Protein AF-A0A7S4PWB3-F1 (afdb_monomer)

Mean predicted aligned error: 14.87 Å

Solvent-accessible surface area (backbone atoms only — not comparable to full-atom values): 13106 Å² total; per-residue (Å²): 136,85,78,88,77,86,66,64,71,90,78,60,80,89,63,95,46,79,71,52,48,58,52,34,42,76,71,61,79,35,96,74,78,94,74,58,67,68,58,54,46,60,40,19,36,70,58,40,68,65,88,66,74,87,80,81,75,80,94,72,87,80,86,88,79,78,94,67,59,80,89,48,43,65,60,51,53,50,50,52,52,50,39,50,74,73,40,54,51,58,52,51,50,62,72,67,50,70,62,56,48,56,50,63,76,52,73,82,46,84,67,68,71,76,80,54,68,77,74,51,48,61,59,54,52,52,53,52,51,53,53,52,52,52,53,54,51,52,51,55,52,48,51,55,61,58,59,57,62,73,69,72,84,76,75,96,80,80,87,81,91,79,93,78,89,80,87,78,77,84,63,78,65,71,58,58,64,54,51,62,56,53,56,65,57,67,77,73,71,76,86,80,81,82,73,89,133

Structure (mmCIF, N/CA/C/O backbone):
data_AF-A0A7S4PWB3-F1
#
_entry.id   AF-A0A7S4PWB3-F1
#
loop_
_atom_site.group_PDB
_atom_site.id
_atom_site.type_symbol
_atom_site.label_atom_id
_atom_site.label_alt_id
_atom_site.label_comp_id
_atom_site.label_asym_id
_atom_site.label_entity_id
_atom_site.label_seq_id
_atom_site.pdbx_PDB_ins_code
_atom_site.Cartn_x
_atom_site.Cartn_y
_atom_site.Cartn_z
_atom_site.occupancy
_atom_site.B_iso_or_equiv
_atom_site.auth_seq_id
_atom_site.auth_comp_id
_atom_site.auth_asym_id
_atom_site.auth_atom_id
_atom_site.pdbx_PDB_model_num
ATOM 1 N N . VAL A 1 1 ? -20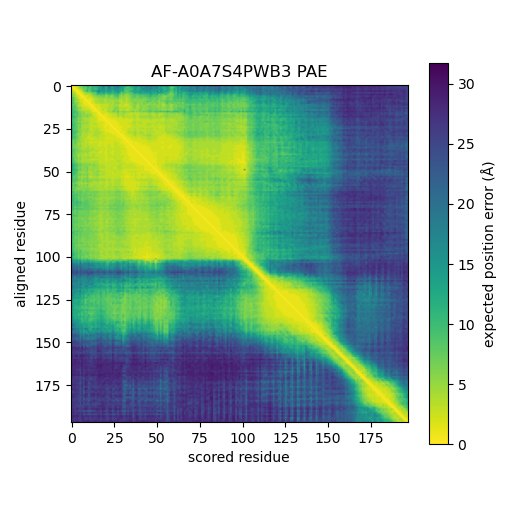.631 -5.915 3.241 1.00 45.88 1 VAL A N 1
ATOM 2 C CA . VAL A 1 1 ? -20.505 -4.746 2.340 1.00 45.88 1 VAL A CA 1
ATOM 3 C C . VAL A 1 1 ? -19.897 -5.241 1.035 1.00 45.88 1 VAL A C 1
ATOM 5 O O . VAL A 1 1 ? -18.870 -5.901 1.103 1.00 45.88 1 VAL A O 1
ATOM 8 N N . ARG A 1 2 ? -20.552 -5.055 -0.119 1.00 47.34 2 ARG A N 1
ATOM 9 C CA . ARG A 1 2 ? -19.957 -5.380 -1.429 1.00 47.34 2 ARG A CA 1
ATOM 10 C C . ARG A 1 2 ? -19.358 -4.091 -1.983 1.00 47.34 2 ARG A C 1
ATOM 12 O O . ARG A 1 2 ? -20.113 -3.212 -2.382 1.00 47.34 2 ARG A O 1
ATOM 19 N N . ALA A 1 3 ? -18.036 -3.957 -1.945 1.00 55.62 3 ALA A N 1
ATOM 20 C CA . ALA A 1 3 ? -17.357 -2.869 -2.637 1.00 55.62 3 ALA A CA 1
ATOM 21 C C . ALA A 1 3 ? -17.500 -3.094 -4.151 1.00 55.62 3 ALA A C 1
ATOM 23 O O . ALA A 1 3 ? -17.275 -4.206 -4.631 1.00 55.62 3 ALA A O 1
ATOM 24 N N . SER A 1 4 ? -17.913 -2.069 -4.900 1.00 63.53 4 SER A N 1
ATOM 25 C CA . SER A 1 4 ? -17.947 -2.124 -6.365 1.00 63.53 4 SER A CA 1
ATOM 26 C C . SER A 1 4 ? -16.520 -1.982 -6.887 1.00 63.53 4 SER A C 1
ATOM 28 O O . SER A 1 4 ? -16.081 -0.891 -7.227 1.00 63.53 4 SER A O 1
ATOM 30 N N . THR A 1 5 ? -15.776 -3.083 -6.911 1.00 67.00 5 THR A N 1
ATOM 31 C CA . THR A 1 5 ? -14.364 -3.122 -7.323 1.00 67.00 5 THR A CA 1
ATOM 32 C C . THR A 1 5 ? -14.168 -3.054 -8.839 1.00 67.00 5 THR A C 1
ATOM 34 O O . THR A 1 5 ? -13.039 -3.116 -9.310 1.00 67.00 5 THR A O 1
ATOM 37 N N . GLY A 1 6 ? -15.249 -2.998 -9.626 1.00 77.44 6 GLY A N 1
ATOM 38 C CA . GLY A 1 6 ? -15.185 -3.149 -11.084 1.00 77.44 6 GLY A CA 1
ATOM 39 C C . GLY A 1 6 ? -14.760 -4.552 -11.542 1.00 77.44 6 GLY A C 1
ATOM 40 O O . GLY A 1 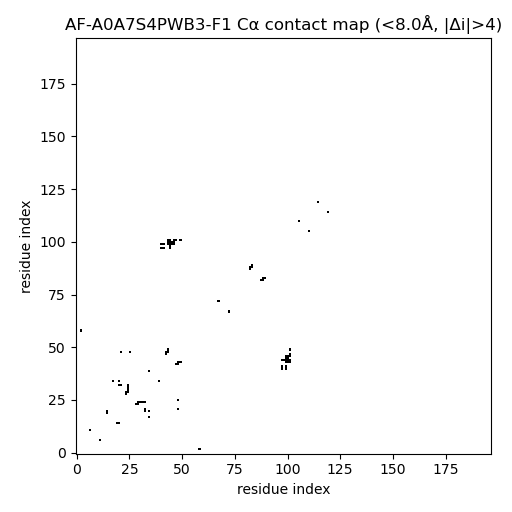6 ? -14.659 -4.794 -12.741 1.00 77.44 6 GLY A O 1
ATOM 41 N N . LEU A 1 7 ? -14.537 -5.489 -10.609 1.00 76.75 7 LEU A N 1
ATOM 42 C CA . LEU A 1 7 ? -14.176 -6.867 -10.916 1.00 76.75 7 LEU A CA 1
ATOM 43 C C . LEU A 1 7 ? -15.436 -7.694 -11.212 1.00 76.75 7 LEU A C 1
ATOM 45 O O . LEU A 1 7 ? -16.428 -7.594 -10.479 1.00 76.75 7 LEU A O 1
ATOM 49 N N . PRO A 1 8 ? -15.418 -8.541 -12.255 1.00 85.50 8 PRO A N 1
ATOM 50 C CA . PRO A 1 8 ? -16.540 -9.415 -12.559 1.00 85.50 8 PRO A CA 1
ATOM 51 C C . PRO A 1 8 ? -16.775 -10.389 -11.400 1.00 85.50 8 PRO A C 1
ATOM 53 O O . PRO A 1 8 ? -15.859 -11.054 -10.918 1.00 85.50 8 PRO A O 1
ATOM 56 N N . SER A 1 9 ? -18.031 -10.517 -10.971 1.00 84.06 9 SER A N 1
ATOM 57 C CA . SER A 1 9 ? -18.426 -11.365 -9.839 1.00 84.06 9 SER A CA 1
ATOM 58 C C . SER A 1 9 ? -18.080 -12.841 -10.009 1.00 84.06 9 SER A C 1
ATOM 60 O O . SER A 1 9 ? -17.862 -13.522 -9.013 1.00 84.06 9 SER A O 1
ATOM 62 N N . ALA A 1 10 ? -17.950 -13.312 -11.250 1.00 87.94 10 ALA A N 1
ATOM 63 C CA . ALA A 1 10 ? -17.504 -14.666 -11.568 1.00 87.94 10 ALA A CA 1
ATOM 64 C C . ALA A 1 10 ? -16.051 -14.960 -11.143 1.00 87.94 10 ALA A C 1
ATOM 66 O O . ALA A 1 10 ? -15.697 -16.122 -10.979 1.00 87.94 10 ALA A O 1
ATOM 67 N N . GLN A 1 11 ? -15.214 -13.933 -10.962 1.00 84.81 11 GLN A N 1
ATOM 68 C CA . GLN A 1 11 ? -13.812 -14.078 -10.544 1.00 84.81 11 GLN A CA 1
ATOM 69 C C . GLN A 1 11 ? -13.618 -13.881 -9.033 1.00 84.81 11 GLN A C 1
ATOM 71 O O . GLN A 1 11 ? -12.507 -14.018 -8.527 1.00 84.81 11 GLN A O 1
ATOM 76 N N . MET A 1 12 ? -14.684 -13.549 -8.298 1.00 86.38 12 MET A N 1
ATOM 77 C CA . MET A 1 12 ? -14.613 -13.335 -6.858 1.00 86.38 12 MET A CA 1
ATOM 78 C C . MET A 1 12 ? -14.897 -14.635 -6.110 1.00 86.38 12 MET A C 1
ATOM 80 O O . MET A 1 12 ? -15.995 -15.185 -6.183 1.00 86.38 12 MET A O 1
ATOM 84 N N . VAL A 1 13 ? -13.922 -15.096 -5.329 1.00 86.31 13 VAL A N 1
ATOM 85 C CA . VAL A 1 13 ? -14.086 -16.248 -4.439 1.00 86.31 13 VAL A CA 1
ATOM 86 C C . VAL A 1 13 ? -14.368 -15.746 -3.028 1.00 86.31 13 VAL A C 1
ATOM 88 O O . VAL A 1 13 ? -13.513 -15.138 -2.386 1.00 86.31 13 VAL A O 1
ATOM 91 N N . LEU A 1 14 ? -15.577 -16.004 -2.527 1.00 85.44 14 LEU A N 1
ATOM 92 C CA . LEU A 1 14 ? -15.933 -15.670 -1.151 1.00 85.44 14 LEU A CA 1
ATOM 93 C C . LEU A 1 14 ? -15.311 -16.699 -0.198 1.00 85.44 14 LEU A C 1
ATOM 95 O O . LEU A 1 14 ? -15.746 -17.851 -0.147 1.00 85.44 14 LEU A O 1
ATOM 99 N N . LYS A 1 15 ? -14.318 -16.282 0.585 1.00 85.25 15 LYS A N 1
ATOM 100 C CA . LYS A 1 15 ? -13.790 -17.078 1.700 1.00 85.25 15 LYS A CA 1
ATOM 101 C C . LYS A 1 15 ? -14.545 -16.720 2.986 1.00 85.25 15 LYS A C 1
ATOM 103 O O . LYS A 1 15 ? -14.887 -15.560 3.208 1.00 85.25 15 LYS A O 1
ATOM 108 N N . LYS A 1 16 ? -14.859 -17.728 3.809 1.00 85.25 16 LYS A N 1
ATOM 109 C CA . LYS A 1 16 ? -15.691 -17.565 5.019 1.00 85.25 16 LYS A CA 1
ATOM 110 C C . LYS A 1 16 ? -14.904 -17.032 6.217 1.00 85.25 16 LYS A C 1
ATOM 112 O O . LYS A 1 16 ? -15.480 -16.330 7.042 1.00 85.25 16 LYS A O 1
ATOM 117 N N . SER A 1 17 ? -13.621 -17.371 6.318 1.00 89.75 17 SER A N 1
ATOM 118 C CA . SER A 1 17 ? -12.743 -16.949 7.411 1.00 89.75 17 SER A CA 1
ATOM 119 C C . SER A 1 17 ? -11.664 -15.991 6.917 1.00 89.75 17 SER A C 1
ATOM 121 O O . SER A 1 17 ? -11.155 -16.145 5.808 1.00 89.75 17 SER A O 1
ATOM 123 N N . ARG A 1 18 ? -11.265 -15.038 7.773 1.00 85.69 18 ARG A N 1
ATOM 124 C CA . ARG A 1 18 ? -10.134 -14.124 7.517 1.00 85.69 18 ARG A CA 1
ATOM 125 C C . ARG A 1 18 ? -8.833 -14.900 7.282 1.00 85.69 18 ARG A C 1
ATOM 127 O O . ARG A 1 18 ? -8.066 -14.548 6.395 1.00 85.69 18 ARG A O 1
ATOM 134 N N . GLY A 1 19 ? -8.629 -15.997 8.017 1.00 84.62 19 GLY A N 1
ATOM 135 C CA . GLY A 1 19 ? -7.448 -16.853 7.864 1.00 84.62 19 GLY A CA 1
ATOM 136 C C . GLY A 1 19 ? -7.372 -17.571 6.511 1.00 84.62 19 GLY A C 1
ATOM 137 O O . GLY A 1 19 ? -6.278 -17.774 5.991 1.00 84.62 19 GLY A O 1
ATOM 138 N N . ASP A 1 20 ? -8.522 -17.888 5.907 1.00 89.06 20 ASP A N 1
ATOM 139 C CA . ASP A 1 20 ? -8.592 -18.607 4.626 1.00 89.06 20 ASP A CA 1
ATOM 140 C C . ASP A 1 20 ? -8.240 -17.714 3.429 1.00 89.06 20 ASP A C 1
ATOM 142 O O . ASP A 1 20 ? -7.876 -18.205 2.359 1.00 89.06 20 ASP A O 1
ATOM 146 N N . VAL A 1 21 ? -8.400 -16.395 3.584 1.00 90.88 21 VAL A N 1
ATOM 147 C CA . VAL A 1 21 ? -8.106 -15.422 2.526 1.00 90.88 21 VAL A CA 1
ATOM 148 C C . VAL A 1 21 ? -6.608 -15.394 2.255 1.00 90.88 21 VAL A C 1
ATOM 150 O O . VAL A 1 21 ? -6.180 -15.491 1.106 1.00 90.88 21 VAL A O 1
ATOM 153 N N . VAL A 1 22 ? -5.815 -15.302 3.322 1.00 86.94 22 VAL A N 1
ATOM 154 C CA . VAL A 1 22 ? -4.363 -15.188 3.212 1.00 86.94 22 VAL A CA 1
ATOM 155 C C . VAL A 1 22 ? -3.763 -16.525 2.763 1.00 86.94 22 VAL A C 1
ATOM 157 O O . VAL A 1 22 ? -2.979 -16.556 1.819 1.00 86.94 22 VAL A O 1
ATOM 160 N N . SER A 1 23 ? -4.207 -17.651 3.336 1.00 86.44 23 SER A N 1
ATOM 161 C CA . SER A 1 23 ? -3.726 -18.983 2.937 1.00 86.44 23 SER A CA 1
ATOM 162 C C . SER A 1 23 ? -4.072 -19.347 1.486 1.00 86.44 23 SER A C 1
ATOM 164 O O . SER A 1 23 ? -3.243 -19.944 0.794 1.00 86.44 23 SER A O 1
ATOM 166 N N . GLY A 1 24 ? -5.240 -18.928 0.984 1.00 88.69 24 GLY A N 1
ATOM 167 C CA . GLY A 1 24 ? -5.617 -19.101 -0.423 1.00 88.69 24 GLY A CA 1
ATOM 168 C C . GLY A 1 24 ? -4.690 -18.361 -1.393 1.00 88.69 24 GLY A C 1
ATOM 169 O O . GLY A 1 24 ? -4.435 -18.847 -2.493 1.00 88.69 24 GLY A O 1
ATOM 170 N N . MET A 1 25 ? -4.124 -17.225 -0.979 1.00 89.56 25 MET A N 1
ATOM 171 C CA . MET A 1 25 ? -3.144 -16.490 -1.783 1.00 89.56 25 MET A CA 1
ATOM 172 C C . MET A 1 25 ? -1.812 -17.249 -1.886 1.00 89.56 25 MET A C 1
ATOM 174 O O . MET A 1 25 ? -1.259 -17.358 -2.976 1.00 89.56 25 MET A O 1
ATOM 178 N N . THR A 1 26 ? -1.322 -17.853 -0.793 1.00 85.75 26 THR A N 1
ATOM 179 C CA . THR A 1 26 ? -0.114 -18.710 -0.844 1.00 85.75 26 THR A CA 1
ATOM 180 C C . THR A 1 26 ? -0.309 -19.997 -1.618 1.00 85.75 26 THR A C 1
ATOM 182 O O . THR A 1 26 ? 0.627 -20.460 -2.262 1.00 85.75 26 THR A O 1
ATOM 185 N N . ALA A 1 27 ? -1.502 -20.587 -1.549 1.00 89.81 27 ALA A N 1
ATOM 186 C CA . ALA A 1 27 ? -1.811 -21.804 -2.288 1.00 89.81 27 ALA A CA 1
ATOM 187 C C . ALA A 1 27 ? -1.857 -21.568 -3.810 1.00 89.81 27 ALA A C 1
ATOM 189 O O . ALA A 1 27 ? -1.845 -22.527 -4.577 1.00 89.81 27 ALA A O 1
ATOM 190 N N . GLY A 1 28 ? -1.896 -20.304 -4.252 1.00 89.56 28 GLY A N 1
ATOM 191 C CA . GLY A 1 28 ? -2.060 -19.940 -5.657 1.00 89.56 28 GLY A CA 1
ATOM 192 C C . GLY A 1 28 ? -3.511 -19.999 -6.140 1.00 89.56 28 GLY A C 1
ATOM 193 O O . GLY A 1 28 ? -3.750 -19.814 -7.331 1.00 89.56 28 GLY A O 1
ATOM 194 N N . ASP A 1 29 ? -4.482 -20.203 -5.240 1.00 90.56 29 ASP A N 1
ATOM 195 C CA . ASP A 1 29 ? -5.915 -20.204 -5.573 1.00 90.56 29 ASP A CA 1
ATOM 196 C C . ASP A 1 29 ? -6.379 -18.824 -6.064 1.00 90.56 29 ASP A C 1
ATOM 198 O O . ASP A 1 29 ? -7.281 -18.711 -6.895 1.00 90.56 29 ASP A O 1
ATOM 202 N N . CYS A 1 30 ? -5.774 -17.762 -5.523 1.00 89.88 30 CYS A N 1
ATOM 203 C CA . CYS A 1 30 ? -6.107 -16.373 -5.813 1.00 89.88 30 CYS A CA 1
ATOM 204 C C . CYS A 1 30 ? -4.833 -15.568 -6.097 1.00 89.88 30 CYS A C 1
ATOM 206 O O . CYS A 1 30 ? -3.861 -15.654 -5.352 1.00 89.88 30 CYS A O 1
ATOM 208 N N . ARG A 1 31 ? -4.860 -14.718 -7.133 1.00 89.81 31 ARG A N 1
ATOM 209 C CA . ARG A 1 31 ? -3.740 -13.814 -7.468 1.00 89.81 31 ARG A CA 1
ATOM 210 C C . ARG A 1 31 ? -3.694 -12.553 -6.601 1.00 89.81 31 ARG A C 1
ATOM 212 O O . ARG A 1 31 ? -2.638 -11.954 -6.449 1.00 89.81 31 ARG A O 1
ATOM 219 N N . ALA A 1 32 ? -4.845 -12.137 -6.084 1.00 90.81 32 ALA A N 1
ATOM 220 C CA . ALA A 1 32 ? -4.994 -10.976 -5.223 1.00 90.81 32 ALA A CA 1
ATOM 221 C C . ALA A 1 32 ? -6.088 -11.248 -4.190 1.00 90.81 32 ALA A C 1
ATOM 223 O O . ALA A 1 32 ? -7.022 -12.016 -4.444 1.00 90.81 32 ALA A O 1
ATOM 224 N N . ALA A 1 33 ? -5.977 -10.596 -3.040 1.00 92.12 33 ALA A N 1
ATOM 225 C CA . ALA A 1 33 ? -6.941 -10.685 -1.960 1.00 92.12 33 ALA A CA 1
ATOM 226 C C . ALA A 1 33 ? -7.253 -9.289 -1.421 1.00 92.12 33 ALA A C 1
ATOM 228 O O . ALA A 1 33 ? -6.372 -8.439 -1.322 1.00 92.12 33 ALA A O 1
ATOM 229 N N . VAL A 1 34 ? -8.514 -9.067 -1.053 1.00 91.06 34 VAL A N 1
ATOM 230 C CA . VAL A 1 34 ? -8.926 -7.868 -0.320 1.00 91.06 34 VAL A CA 1
ATOM 231 C C . VAL A 1 34 ? -8.943 -8.231 1.157 1.00 91.06 34 VAL A C 1
ATOM 233 O O . VAL A 1 34 ? -9.756 -9.052 1.585 1.00 91.06 34 VAL A O 1
ATOM 236 N N . VAL A 1 35 ? -8.028 -7.640 1.917 1.00 92.56 35 VAL A N 1
ATOM 237 C CA . VAL A 1 35 ? -7.879 -7.852 3.360 1.00 92.56 35 VAL A CA 1
ATOM 238 C C . VAL A 1 35 ? -7.799 -6.516 4.082 1.00 92.56 35 VAL A C 1
ATOM 240 O O . VAL A 1 35 ? -7.547 -5.475 3.479 1.00 92.56 35 VAL A O 1
ATOM 243 N N . VAL A 1 36 ? -8.035 -6.566 5.386 1.00 93.06 36 VAL A N 1
ATOM 244 C CA . VAL A 1 36 ? -7.826 -5.444 6.296 1.00 93.06 36 VAL A CA 1
ATOM 245 C C . VAL A 1 36 ? -6.313 -5.254 6.478 1.00 93.06 36 VAL A C 1
ATOM 247 O O . VAL A 1 36 ? -5.588 -6.238 6.636 1.00 93.06 36 VAL A O 1
ATOM 250 N N . GLU A 1 37 ? -5.823 -4.017 6.409 1.0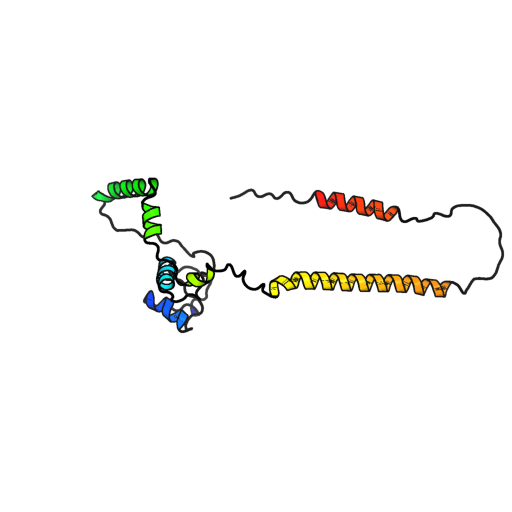0 92.88 37 GLU A N 1
ATOM 251 C CA . GLU A 1 37 ? -4.380 -3.711 6.398 1.00 92.88 37 GLU A CA 1
ATOM 252 C C . GLU A 1 37 ? -3.686 -4.160 7.692 1.00 92.88 37 GLU A C 1
ATOM 254 O O . GLU A 1 37 ? -2.561 -4.666 7.669 1.00 92.88 37 GLU A O 1
ATOM 259 N N . GLU A 1 38 ? -4.393 -4.085 8.815 1.00 91.50 38 GLU A N 1
ATOM 260 C CA . GLU A 1 38 ? -3.943 -4.570 10.115 1.00 91.50 38 GLU A CA 1
ATOM 261 C C . GLU A 1 38 ? -3.732 -6.089 10.119 1.00 91.50 38 GLU A C 1
ATOM 263 O O . GLU A 1 38 ? -2.777 -6.567 10.731 1.00 91.50 38 GLU A O 1
ATOM 268 N N . ASP A 1 39 ? -4.570 -6.855 9.406 1.00 92.00 39 ASP A N 1
ATOM 269 C CA . ASP A 1 39 ? -4.381 -8.305 9.290 1.00 92.00 39 ASP A CA 1
ATOM 270 C C . ASP A 1 39 ? -3.123 -8.613 8.485 1.00 92.00 39 ASP A C 1
ATOM 272 O O . ASP A 1 39 ? -2.332 -9.449 8.915 1.00 92.00 39 ASP A O 1
ATOM 276 N N . LEU A 1 40 ? -2.933 -7.934 7.344 1.00 91.62 40 LEU A N 1
ATOM 277 C CA . LEU A 1 40 ? -1.749 -8.099 6.496 1.00 91.62 40 LEU A CA 1
ATOM 278 C C . LEU A 1 40 ? -0.476 -7.766 7.281 1.00 91.62 40 LEU A C 1
ATOM 280 O O . LEU A 1 40 ? 0.459 -8.562 7.305 1.00 91.62 40 LEU A O 1
ATOM 284 N N . THR A 1 41 ? -0.476 -6.647 8.002 1.00 92.31 41 THR A N 1
ATOM 285 C CA . THR A 1 41 ? 0.650 -6.245 8.853 1.00 92.31 41 THR A CA 1
ATOM 286 C C . THR A 1 41 ? 0.913 -7.287 9.947 1.00 92.31 41 THR A C 1
ATOM 288 O O . THR A 1 41 ? 2.062 -7.639 10.205 1.00 92.31 41 THR A O 1
ATOM 291 N N . ALA A 1 42 ? -0.137 -7.850 10.554 1.00 92.56 42 ALA A N 1
ATOM 292 C CA . ALA A 1 42 ? -0.019 -8.864 11.603 1.00 92.56 42 ALA A CA 1
ATOM 293 C C . ALA A 1 42 ? 0.457 -10.244 11.106 1.00 92.56 42 ALA A C 1
ATOM 295 O O . ALA A 1 42 ? 1.016 -11.013 11.894 1.00 92.56 42 ALA A O 1
ATOM 296 N N . VAL A 1 43 ? 0.227 -10.612 9.837 1.00 92.56 43 VAL A N 1
ATOM 297 C CA . VAL A 1 43 ? 0.862 -11.812 9.254 1.00 92.56 43 VAL A CA 1
ATOM 298 C C . VAL A 1 43 ? 2.290 -11.539 8.791 1.00 92.56 43 VAL A C 1
ATOM 300 O O . VAL A 1 43 ? 3.162 -12.375 9.031 1.00 92.56 43 VAL A O 1
ATOM 303 N N . GLN A 1 44 ? 2.561 -10.365 8.222 1.00 92.69 44 GLN A N 1
ATOM 304 C CA . GLN A 1 44 ? 3.912 -9.964 7.822 1.00 92.69 44 GLN A CA 1
ATOM 305 C C . GLN A 1 44 ? 4.851 -9.807 9.025 1.00 92.69 44 GLN A C 1
ATOM 307 O O . GLN A 1 44 ? 6.019 -10.188 8.966 1.00 92.69 44 GLN A O 1
ATOM 312 N N . SER A 1 45 ? 4.335 -9.384 10.181 1.00 93.94 45 SER A N 1
ATOM 313 C CA . SER A 1 45 ? 5.100 -9.356 11.431 1.00 93.94 45 SER A CA 1
ATOM 314 C C . SER A 1 45 ? 5.491 -10.733 11.966 1.00 93.94 45 SER A C 1
ATOM 316 O O . SER A 1 45 ? 6.229 -10.830 12.941 1.00 93.94 45 SER A O 1
ATOM 318 N N . LYS A 1 46 ? 4.969 -11.811 11.378 1.00 93.62 46 LYS A N 1
ATOM 319 C CA . LYS A 1 46 ? 5.373 -13.194 11.668 1.00 93.62 46 LYS A CA 1
ATOM 320 C C . LYS A 1 46 ? 6.354 -13.734 10.624 1.00 93.62 46 LYS A C 1
ATOM 322 O O . LYS A 1 46 ? 6.676 -14.916 10.669 1.00 93.62 46 LYS A O 1
ATOM 327 N N . GLY A 1 47 ? 6.790 -12.901 9.676 1.00 91.94 47 GLY A N 1
ATOM 328 C CA . GLY A 1 47 ? 7.634 -13.304 8.550 1.00 91.94 47 GLY A CA 1
ATOM 329 C C . GLY A 1 47 ? 6.892 -14.155 7.517 1.00 91.94 47 GLY A C 1
ATOM 330 O O . GLY A 1 47 ? 7.517 -14.898 6.766 1.00 91.94 47 GLY A O 1
ATOM 331 N N . VAL A 1 48 ? 5.555 -14.098 7.489 1.00 90.75 48 VAL A N 1
ATOM 332 C CA . VAL A 1 48 ? 4.733 -14.856 6.536 1.00 90.75 48 VAL A CA 1
ATOM 333 C C . VAL A 1 48 ? 4.134 -13.891 5.516 1.00 90.75 48 VAL A C 1
ATOM 335 O O . VAL A 1 48 ? 3.762 -12.774 5.860 1.00 90.75 48 VAL A O 1
ATOM 338 N N . PHE A 1 49 ? 3.997 -14.338 4.264 1.00 89.81 49 PHE A N 1
ATOM 339 C CA . PHE A 1 49 ? 3.421 -13.551 3.161 1.00 89.81 49 PHE A CA 1
ATOM 340 C C . PHE A 1 49 ? 4.221 -12.288 2.796 1.00 89.81 49 PHE A C 1
ATOM 342 O O . PHE A 1 49 ? 3.651 -11.293 2.364 1.00 89.81 49 PHE A O 1
ATOM 349 N N . CYS A 1 50 ? 5.551 -12.343 2.898 1.00 90.06 50 CYS A N 1
ATOM 350 C CA . CYS A 1 50 ? 6.432 -11.217 2.567 1.00 90.06 50 CYS A CA 1
ATOM 351 C C . CYS A 1 50 ? 6.441 -10.818 1.085 1.00 90.06 50 CYS A C 1
ATOM 353 O O . CYS A 1 50 ? 6.794 -9.696 0.763 1.00 90.06 50 CYS A O 1
ATOM 355 N N . ALA A 1 51 ? 6.028 -11.713 0.183 1.00 87.94 51 ALA A N 1
ATOM 356 C CA . ALA A 1 51 ? 5.875 -11.401 -1.241 1.00 87.94 51 ALA A CA 1
ATOM 357 C C . ALA A 1 51 ? 4.540 -10.705 -1.574 1.00 87.94 51 ALA A C 1
ATOM 359 O O . ALA A 1 51 ? 4.276 -10.403 -2.737 1.00 87.94 51 ALA A O 1
ATOM 360 N N . ALA A 1 52 ? 3.655 -10.541 -0.587 1.00 89.00 52 ALA A N 1
ATOM 361 C CA . ALA A 1 52 ? 2.370 -9.897 -0.782 1.00 89.00 52 ALA A CA 1
ATOM 362 C C . ALA A 1 52 ? 2.496 -8.397 -0.525 1.00 89.00 52 ALA A C 1
ATOM 364 O O . ALA A 1 52 ? 2.582 -7.963 0.623 1.00 89.00 52 ALA A O 1
ATOM 365 N N . ASP A 1 53 ? 2.443 -7.624 -1.603 1.00 89.69 53 ASP A N 1
ATOM 366 C CA . ASP A 1 53 ? 2.434 -6.170 -1.537 1.00 89.69 53 ASP A CA 1
ATOM 367 C C . ASP A 1 53 ? 1.012 -5.620 -1.606 1.00 89.69 53 ASP A C 1
ATOM 369 O O . ASP A 1 53 ? 0.122 -6.160 -2.275 1.00 89.69 53 ASP A O 1
ATOM 373 N N . ARG A 1 54 ? 0.803 -4.488 -0.935 1.00 91.19 54 ARG A N 1
ATOM 374 C CA . ARG A 1 54 ? -0.427 -3.718 -1.080 1.00 91.19 54 ARG A CA 1
ATOM 375 C C . ARG A 1 54 ? -0.476 -3.111 -2.484 1.00 91.19 54 ARG A C 1
ATOM 377 O O . ARG A 1 54 ? 0.388 -2.329 -2.870 1.00 91.19 54 ARG A O 1
ATOM 384 N N . ALA A 1 55 ? -1.524 -3.437 -3.235 1.00 90.69 55 ALA A N 1
ATOM 385 C CA . ALA A 1 55 ? -1.773 -2.858 -4.548 1.00 90.69 55 ALA A CA 1
ATOM 386 C C . ALA A 1 55 ? -2.730 -1.658 -4.441 1.00 90.69 55 ALA A C 1
ATOM 388 O O . ALA A 1 55 ? -3.926 -1.838 -4.219 1.00 90.69 55 ALA A O 1
ATOM 389 N N . GLY A 1 56 ? -2.207 -0.447 -4.646 1.00 90.00 56 GLY A N 1
ATOM 390 C CA . GLY A 1 56 ? -2.996 0.786 -4.731 1.00 90.00 56 GLY A CA 1
ATOM 391 C C . GLY A 1 56 ? -3.496 1.346 -3.391 1.00 90.00 56 GLY A C 1
ATOM 392 O O . GLY A 1 56 ? -2.973 1.050 -2.309 1.00 90.00 56 GLY A O 1
ATOM 393 N N . ASP A 1 57 ? -4.512 2.201 -3.485 1.00 90.62 57 ASP A N 1
ATOM 394 C CA . ASP A 1 57 ? -5.108 2.907 -2.349 1.00 90.62 57 ASP A CA 1
ATOM 395 C C . ASP A 1 57 ? -6.150 2.057 -1.603 1.00 90.62 57 ASP A C 1
ATOM 397 O O . ASP A 1 57 ? -6.702 1.109 -2.175 1.00 90.62 57 ASP A O 1
ATOM 401 N N . PRO A 1 58 ? -6.439 2.355 -0.320 1.00 91.12 58 PRO A N 1
ATOM 402 C CA . PRO A 1 58 ? -7.400 1.587 0.455 1.00 91.12 58 PRO A CA 1
ATOM 403 C C . PRO A 1 58 ? -8.788 1.732 -0.167 1.00 91.12 58 PRO A C 1
ATOM 405 O O . PRO A 1 58 ? -9.242 2.837 -0.460 1.00 91.12 58 PRO A O 1
ATOM 408 N N . LEU A 1 59 ? -9.491 0.612 -0.341 1.00 89.50 59 LEU A N 1
ATOM 409 C CA . LEU A 1 59 ? -10.828 0.621 -0.945 1.00 89.50 59 LEU A CA 1
ATOM 410 C C . LEU A 1 59 ? -11.856 1.351 -0.072 1.00 89.50 59 LEU A C 1
ATOM 412 O O . LEU A 1 59 ? -12.808 1.936 -0.585 1.00 89.50 59 LEU A O 1
ATOM 416 N N . TYR A 1 60 ? -11.700 1.253 1.247 1.00 90.12 60 TYR A N 1
ATOM 417 C CA . TYR A 1 60 ? -12.515 1.945 2.236 1.00 90.12 60 TYR A CA 1
ATOM 418 C C . TYR A 1 60 ? -11.802 1.942 3.588 1.00 90.12 60 TYR A C 1
ATOM 420 O O . TYR A 1 60 ? -10.949 1.096 3.853 1.00 90.12 60 TYR A O 1
ATOM 428 N N . TYR A 1 61 ? -12.211 2.857 4.462 1.00 91.25 61 TYR A N 1
ATOM 429 C CA . TYR A 1 61 ? -11.776 2.890 5.852 1.00 91.25 61 TYR A CA 1
ATOM 430 C C . TYR A 1 61 ? -12.876 2.331 6.744 1.00 91.25 61 TYR A C 1
ATOM 432 O O . TYR A 1 61 ? -14.052 2.672 6.590 1.00 91.25 61 TYR A O 1
ATOM 440 N N . GLN A 1 62 ? -12.496 1.474 7.686 1.00 90.81 62 GLN A N 1
ATOM 441 C CA . GLN A 1 62 ? -13.410 0.935 8.680 1.00 90.81 62 GLN A CA 1
ATOM 442 C C . GLN A 1 62 ? -13.011 1.427 10.064 1.00 90.81 62 GLN A C 1
ATOM 444 O O . GLN A 1 62 ? -11.944 1.090 10.565 1.00 90.81 62 GLN A O 1
ATOM 449 N N . GLY A 1 63 ? -13.891 2.196 10.703 1.00 89.38 63 GLY A N 1
ATOM 450 C CA . GLY A 1 63 ? -13.720 2.545 12.108 1.00 89.38 63 GLY A CA 1
ATOM 451 C C . GLY A 1 63 ? -13.943 1.320 12.992 1.00 89.38 63 GLY A C 1
ATOM 452 O O . GLY A 1 63 ? -14.982 0.662 12.892 1.00 89.38 63 GLY A O 1
ATOM 453 N N . ILE A 1 64 ? -12.986 1.026 13.869 1.00 88.81 64 ILE A N 1
ATOM 454 C CA . ILE A 1 64 ? -13.172 0.060 14.953 1.00 88.81 64 ILE A CA 1
ATOM 455 C C . ILE A 1 64 ? -13.777 0.820 16.133 1.00 88.81 64 ILE A C 1
ATOM 457 O O . ILE A 1 64 ? -13.170 1.742 16.671 1.00 88.81 64 ILE A O 1
ATOM 461 N N . GLY A 1 65 ? -14.998 0.448 16.510 1.00 91.50 65 GLY A N 1
ATOM 462 C CA . GLY A 1 65 ? -15.698 1.007 17.661 1.00 91.50 65 GLY A CA 1
ATOM 463 C C . GLY A 1 65 ? -15.853 -0.032 18.762 1.00 91.50 65 GLY A C 1
ATOM 464 O O . GLY A 1 65 ? -16.051 -1.215 18.489 1.00 91.50 65 GLY A O 1
ATOM 465 N N . VAL A 1 66 ? -15.806 0.420 20.012 1.00 92.44 66 VAL A N 1
ATOM 466 C CA . VAL A 1 66 ? -16.180 -0.396 21.170 1.00 92.44 66 VAL A CA 1
ATOM 467 C C . VAL A 1 66 ? -17.613 -0.022 21.551 1.00 92.44 66 VAL A C 1
ATOM 469 O O . VAL A 1 66 ? -17.908 1.171 21.635 1.00 92.44 66 VAL A O 1
ATOM 472 N N . PRO A 1 67 ? -18.528 -0.985 21.765 1.00 94.75 67 PRO A N 1
ATOM 473 C CA . PRO A 1 67 ? -19.850 -0.667 22.283 1.00 94.75 67 PRO A CA 1
ATOM 474 C C . PRO A 1 67 ? -19.716 -0.163 23.724 1.00 94.75 67 PRO A C 1
ATOM 476 O O . PRO A 1 67 ? -19.186 -0.852 24.594 1.00 94.75 67 PRO A O 1
ATOM 479 N N . VAL A 1 68 ? -20.203 1.049 23.974 1.00 95.75 68 VAL A N 1
ATOM 480 C CA . VAL A 1 68 ? -20.167 1.700 25.286 1.00 95.75 68 VAL A CA 1
ATOM 481 C C . VAL A 1 68 ? -21.591 2.077 25.670 1.00 95.75 68 VAL A C 1
ATOM 483 O O . VAL A 1 68 ? -22.364 2.508 24.821 1.00 95.75 68 VAL A O 1
ATOM 486 N N . SER A 1 69 ? -21.954 1.943 26.946 1.00 97.31 69 SER A N 1
ATOM 487 C CA . SER A 1 69 ? -23.240 2.460 27.423 1.00 97.31 69 SER A CA 1
ATOM 488 C C . SER A 1 69 ? -23.285 3.991 27.359 1.00 97.31 69 SER A C 1
ATOM 490 O O . SER A 1 69 ? -22.296 4.641 27.715 1.00 97.31 69 SER A O 1
ATOM 492 N N . ASP A 1 70 ? -24.455 4.564 27.082 1.00 96.50 70 ASP A N 1
ATOM 493 C CA . ASP A 1 70 ? -24.672 6.019 26.986 1.00 96.50 70 ASP A CA 1
ATOM 494 C C . ASP A 1 70 ? -24.167 6.804 28.207 1.00 96.50 70 ASP A C 1
ATOM 496 O O . ASP A 1 70 ? -23.679 7.928 28.086 1.00 96.50 70 ASP A O 1
ATOM 500 N N . ARG A 1 71 ? -24.220 6.191 29.400 1.00 97.56 71 ARG A N 1
ATOM 501 C CA . ARG A 1 71 ? -23.749 6.800 30.656 1.00 97.56 71 ARG A CA 1
ATOM 502 C C . ARG A 1 71 ? -22.245 7.089 30.661 1.00 97.56 71 ARG A C 1
ATOM 504 O O . ARG A 1 71 ? -21.823 8.059 31.281 1.00 97.56 71 ARG A O 1
ATOM 511 N N . TYR A 1 72 ? -21.444 6.274 29.975 1.00 97.12 72 TYR A N 1
ATOM 512 C CA . TYR A 1 72 ? -19.980 6.386 29.963 1.00 97.12 72 TYR A CA 1
ATOM 513 C C . TYR A 1 72 ? -19.425 6.981 28.669 1.00 97.12 72 TYR A C 1
ATOM 515 O O . TYR A 1 72 ? -18.264 7.387 28.649 1.00 97.12 72 TYR A O 1
ATOM 523 N N . GLN A 1 73 ? -20.236 7.090 27.613 1.00 97.00 73 GLN A N 1
ATOM 524 C CA . GLN A 1 73 ? -19.790 7.559 26.299 1.00 97.00 73 GLN A CA 1
ATOM 525 C C . GLN A 1 73 ? -19.085 8.922 26.369 1.00 97.00 73 GLN A C 1
ATOM 527 O O . GLN A 1 73 ? -17.976 9.064 25.858 1.00 97.00 73 GLN A O 1
ATOM 532 N N . LYS A 1 74 ? -19.684 9.913 27.046 1.00 96.44 74 LYS A N 1
ATOM 533 C CA . LYS A 1 74 ? -19.106 11.266 27.160 1.00 96.44 74 LYS A CA 1
ATOM 534 C C . LYS A 1 74 ? -17.773 11.273 27.908 1.00 96.44 74 LYS A C 1
ATOM 536 O O . LYS A 1 74 ? -16.841 11.954 27.492 1.00 96.44 74 LYS A O 1
ATOM 541 N N . HIS A 1 75 ? -17.682 10.507 28.995 1.00 96.88 75 HIS A N 1
ATOM 542 C CA . HIS A 1 75 ? -16.457 10.412 29.787 1.00 96.88 75 HIS A CA 1
ATOM 543 C C . HIS A 1 75 ? -15.333 9.742 28.996 1.00 96.88 75 HIS A C 1
ATOM 545 O O . HIS A 1 75 ? -14.219 10.258 28.975 1.00 96.88 75 HIS A O 1
ATOM 551 N N . LEU A 1 76 ? -15.631 8.649 28.289 1.00 96.00 76 LEU A N 1
ATOM 552 C CA . LEU A 1 76 ? -14.654 7.958 27.448 1.00 96.00 76 LEU A CA 1
ATOM 553 C C . LEU A 1 76 ? -14.201 8.811 26.264 1.00 96.00 76 LEU A C 1
ATOM 555 O O . LEU A 1 76 ? -13.011 8.855 25.979 1.00 96.00 76 LEU A O 1
ATOM 559 N N . GLN A 1 77 ? -15.113 9.539 25.619 1.00 95.50 77 GLN A N 1
ATOM 560 C CA . GLN A 1 77 ? -14.751 10.449 24.533 1.00 95.50 77 GLN A CA 1
ATOM 561 C C . GLN A 1 77 ? -13.832 11.579 25.018 1.00 95.50 77 GLN A C 1
ATOM 563 O O . GLN A 1 77 ? -12.864 11.918 24.335 1.00 95.50 77 GLN A O 1
ATOM 568 N N . HIS A 1 78 ? -14.107 12.147 26.197 1.00 97.06 78 HIS A N 1
ATOM 569 C CA . HIS A 1 78 ? -13.251 13.176 26.785 1.00 97.06 78 HIS A CA 1
ATOM 570 C C . HIS A 1 78 ? -11.861 12.631 27.128 1.00 97.06 78 HIS A C 1
ATOM 572 O O . HIS A 1 78 ? -10.867 13.247 26.749 1.00 97.06 78 HIS A O 1
ATOM 578 N N . MET A 1 79 ? -11.791 11.458 27.768 1.00 96.50 79 MET A N 1
ATOM 579 C CA . MET A 1 79 ? -10.520 10.789 28.062 1.00 96.50 79 MET A CA 1
ATOM 580 C C . MET A 1 79 ? -9.734 10.504 26.782 1.00 96.50 79 MET A C 1
ATOM 582 O O . MET A 1 79 ? -8.581 10.897 26.685 1.00 96.50 79 MET A O 1
ATOM 586 N N . LEU A 1 80 ? -10.365 9.917 25.762 1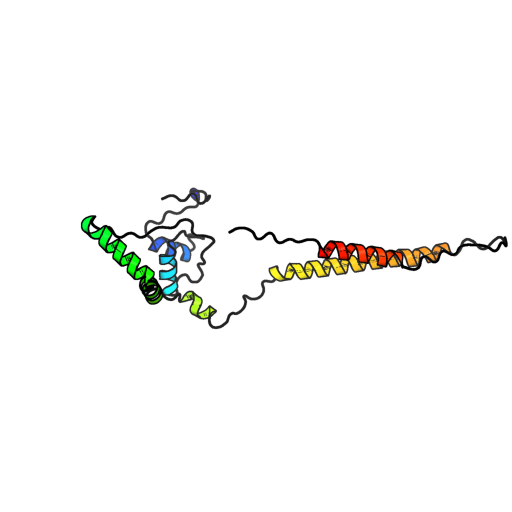.00 95.50 80 LEU A N 1
ATOM 587 C CA . LEU A 1 80 ? -9.691 9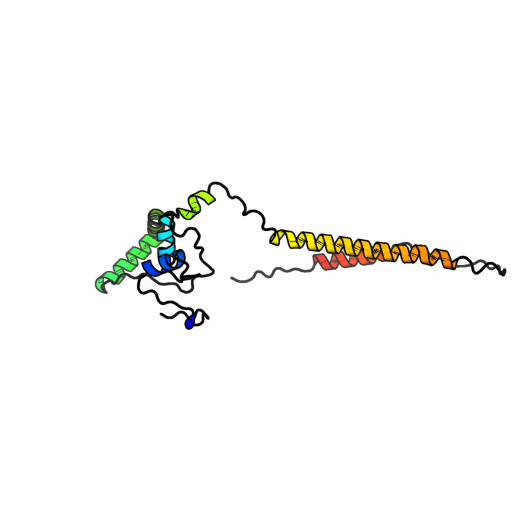.606 24.500 1.00 95.50 80 LEU A CA 1
ATOM 588 C C . LEU A 1 80 ? -9.168 10.867 23.799 1.00 95.50 80 LEU A C 1
ATOM 590 O O . LEU A 1 80 ? -8.059 10.866 23.278 1.00 95.50 80 LEU A O 1
ATOM 594 N N . THR A 1 81 ? -9.942 11.955 23.814 1.00 96.38 81 THR A N 1
ATOM 595 C CA . THR A 1 81 ? -9.514 13.239 23.233 1.00 96.38 81 THR A CA 1
ATOM 596 C C . THR A 1 81 ? -8.303 13.801 23.974 1.00 96.38 81 THR A C 1
ATOM 598 O O . THR A 1 81 ? -7.365 14.278 23.339 1.00 96.38 81 THR A O 1
ATOM 601 N N . LYS A 1 82 ? -8.311 13.719 25.309 1.00 97.50 82 LYS A N 1
ATOM 602 C CA . LYS A 1 82 ? -7.204 14.165 26.153 1.00 97.50 82 LYS A CA 1
ATOM 603 C C . LYS A 1 82 ? -5.934 13.350 25.877 1.00 97.50 82 LYS A C 1
ATOM 605 O O . LYS A 1 82 ? -4.924 13.937 25.507 1.00 97.50 82 LYS A O 1
ATOM 610 N N . GLU A 1 83 ? -6.009 12.023 25.950 1.00 97.12 83 GLU A N 1
ATOM 611 C CA . GLU A 1 83 ? -4.871 11.121 25.690 1.00 97.12 83 GLU A CA 1
ATOM 612 C C . GLU A 1 83 ? -4.316 11.279 24.266 1.00 97.12 83 GLU A C 1
ATOM 614 O O . GLU A 1 83 ? -3.106 11.234 24.042 1.00 97.12 83 GLU A O 1
ATOM 619 N N . ASN A 1 84 ? -5.192 11.518 23.286 1.00 96.19 84 ASN A N 1
ATOM 620 C CA . ASN A 1 84 ? -4.775 11.789 21.914 1.00 96.19 84 ASN A CA 1
ATOM 621 C C . ASN A 1 84 ? -4.062 13.146 21.787 1.00 96.19 84 ASN A C 1
ATOM 623 O O . ASN A 1 84 ? -3.086 13.251 21.051 1.00 96.19 84 ASN A O 1
ATOM 627 N N . SER A 1 85 ? -4.509 14.176 22.516 1.00 97.38 85 SER A N 1
ATOM 628 C CA . SER A 1 85 ? -3.854 15.495 22.523 1.00 97.38 85 SER A CA 1
ATOM 629 C C . SER A 1 85 ? -2.494 15.496 23.223 1.00 97.38 85 SER A C 1
ATOM 631 O O . SER A 1 85 ? -1.620 16.275 22.855 1.00 97.38 85 SER A O 1
ATOM 633 N N . GLU A 1 86 ? -2.300 14.606 24.196 1.00 97.94 86 GLU A N 1
ATOM 634 C CA . GLU A 1 86 ? -1.025 14.430 24.896 1.00 97.94 86 GLU A CA 1
ATOM 635 C C . GLU A 1 86 ? -0.058 13.506 24.129 1.00 97.94 86 GLU A C 1
ATOM 637 O O . GLU A 1 86 ? 1.113 13.418 24.484 1.00 97.94 86 GLU A O 1
ATOM 642 N N . GLY A 1 87 ? -0.522 12.827 23.072 1.00 97.31 87 GLY A N 1
ATOM 643 C CA . GLY A 1 87 ? 0.290 11.940 22.229 1.00 97.31 87 GLY A CA 1
ATOM 644 C C . GLY A 1 87 ? 0.474 10.517 22.769 1.00 97.31 87 GLY A C 1
ATOM 645 O O . GLY A 1 87 ? 1.070 9.685 22.085 1.00 97.31 87 GLY A O 1
ATOM 646 N N . TRP A 1 88 ? -0.088 10.198 23.938 1.00 97.25 88 TRP A N 1
ATOM 647 C CA . TRP A 1 88 ? 0.032 8.885 24.587 1.00 97.25 88 TRP A CA 1
ATOM 648 C C . TRP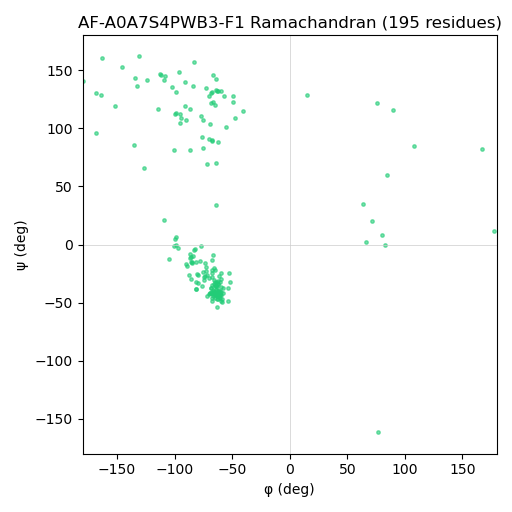 A 1 88 ? -0.589 7.778 23.737 1.00 97.25 88 TRP A C 1
ATOM 650 O O . TRP A 1 88 ? -0.094 6.652 23.702 1.00 97.25 88 TRP A O 1
ATOM 660 N N . TRP A 1 89 ? -1.662 8.105 23.012 1.00 93.50 89 TRP A N 1
ATOM 661 C CA . TRP A 1 89 ? -2.284 7.181 22.068 1.00 93.50 89 TRP A CA 1
ATOM 662 C C . TRP A 1 89 ? -1.329 6.789 20.937 1.00 93.50 89 TRP A C 1
ATOM 664 O O . TRP A 1 89 ? -1.191 5.605 20.638 1.00 93.50 89 TRP A O 1
ATOM 674 N N . THR A 1 90 ? -0.644 7.764 20.336 1.00 94.56 90 THR A N 1
ATOM 675 C CA . THR A 1 90 ? 0.333 7.524 19.267 1.00 94.56 90 THR A CA 1
ATOM 676 C C . THR A 1 90 ? 1.522 6.727 19.788 1.00 94.56 90 THR A C 1
ATOM 678 O O . THR A 1 90 ? 1.918 5.754 19.157 1.00 94.56 90 THR A O 1
ATOM 681 N N . GLU A 1 91 ? 2.033 7.065 20.975 1.00 97.00 91 GLU A N 1
ATOM 682 C CA . GLU A 1 91 ? 3.120 6.314 21.611 1.00 97.00 91 GLU A CA 1
ATOM 683 C C . GLU A 1 91 ? 2.723 4.856 21.875 1.00 97.00 91 GLU A C 1
ATOM 685 O O . GLU A 1 91 ? 3.476 3.934 21.562 1.00 97.00 91 GLU A O 1
ATOM 690 N N . ALA A 1 92 ? 1.524 4.620 22.413 1.00 95.81 92 ALA A N 1
ATOM 691 C CA . ALA A 1 92 ? 1.015 3.271 22.627 1.00 95.81 92 ALA A CA 1
ATOM 692 C C . ALA A 1 92 ? 0.841 2.521 21.300 1.00 95.81 92 ALA A C 1
ATOM 694 O O . ALA A 1 92 ? 1.209 1.348 21.205 1.00 95.81 92 ALA A O 1
ATOM 695 N N . LEU A 1 93 ? 0.315 3.192 20.273 1.00 92.94 93 LEU A N 1
ATOM 696 C CA . LEU A 1 93 ? 0.154 2.619 18.943 1.00 92.94 93 LEU A CA 1
ATOM 697 C C . LEU A 1 93 ? 1.507 2.196 18.369 1.00 92.94 93 LEU A C 1
ATOM 699 O O . LEU A 1 93 ? 1.631 1.064 17.921 1.00 92.94 93 LEU A O 1
ATOM 703 N N . ASP A 1 94 ? 2.518 3.057 18.426 1.00 94.06 94 ASP A N 1
ATOM 704 C CA . ASP A 1 94 ? 3.852 2.765 17.901 1.00 94.06 94 ASP A CA 1
ATOM 705 C C . ASP A 1 94 ? 4.561 1.681 18.721 1.00 94.06 94 ASP A C 1
ATOM 707 O O . ASP A 1 94 ? 5.195 0.793 18.153 1.00 94.06 94 ASP A O 1
ATOM 711 N N . LYS A 1 95 ? 4.387 1.679 20.047 1.00 95.94 95 LYS A N 1
ATOM 712 C CA . LYS A 1 95 ? 4.952 0.665 20.948 1.00 95.94 95 LYS A CA 1
ATOM 713 C C . LYS A 1 95 ? 4.390 -0.735 20.704 1.00 95.94 95 LYS A C 1
ATOM 715 O O . LYS A 1 95 ? 5.124 -1.715 20.829 1.00 95.94 95 LYS A O 1
ATOM 720 N N . TYR A 1 96 ? 3.094 -0.841 20.418 1.00 94.81 96 TYR A N 1
ATOM 721 C CA . TYR A 1 96 ? 2.420 -2.122 20.185 1.00 94.81 96 TYR A CA 1
ATOM 722 C C . TYR A 1 96 ? 2.215 -2.440 18.700 1.00 94.81 96 TYR A C 1
ATOM 724 O O . TYR A 1 96 ? 1.697 -3.515 18.383 1.00 94.81 96 TYR A O 1
ATOM 732 N N . ARG A 1 97 ? 2.626 -1.553 17.782 1.00 92.19 97 ARG A N 1
ATOM 733 C CA . ARG A 1 97 ? 2.609 -1.831 16.345 1.00 92.19 97 ARG A CA 1
ATOM 734 C C . ARG A 1 97 ? 3.593 -2.973 16.084 1.00 92.19 97 ARG A C 1
ATOM 736 O O . ARG A 1 97 ? 4.779 -2.843 16.389 1.00 92.19 97 ARG A O 1
ATOM 743 N N . PRO A 1 98 ? 3.128 -4.108 15.544 1.00 92.50 98 PRO A N 1
ATOM 744 C CA . PRO A 1 98 ? 4.000 -5.247 15.347 1.00 92.50 98 PRO A CA 1
ATOM 745 C C . PRO A 1 98 ? 5.037 -4.913 14.266 1.00 92.50 98 PRO A C 1
ATOM 747 O O . PRO A 1 98 ? 4.693 -4.403 13.199 1.00 92.50 98 PRO A O 1
ATOM 750 N N . ALA A 1 99 ? 6.313 -5.177 14.555 1.00 91.19 99 ALA A N 1
ATOM 751 C CA . ALA A 1 99 ? 7.396 -4.934 13.611 1.00 91.19 99 ALA A CA 1
ATOM 752 C C . ALA A 1 99 ? 7.220 -5.823 12.375 1.00 91.19 99 ALA A C 1
ATOM 754 O O . ALA A 1 99 ? 6.991 -7.027 12.501 1.00 91.19 99 ALA A O 1
ATOM 755 N N . ASN A 1 100 ? 7.328 -5.241 11.182 1.00 90.38 100 ASN A N 1
ATOM 756 C CA . ASN A 1 100 ? 7.251 -6.005 9.947 1.00 90.38 100 ASN A CA 1
ATOM 757 C C . ASN A 1 100 ? 8.561 -6.781 9.741 1.00 90.38 100 ASN A C 1
ATOM 759 O O . ASN A 1 100 ? 9.588 -6.191 9.416 1.00 90.38 100 ASN A O 1
ATOM 763 N N . LEU A 1 101 ? 8.527 -8.104 9.926 1.00 92.31 101 LEU A N 1
ATOM 764 C CA . LEU A 1 101 ? 9.706 -8.958 9.747 1.00 92.31 101 LEU A CA 1
ATOM 765 C C . LEU A 1 101 ? 10.076 -9.151 8.271 1.00 92.31 101 LEU A C 1
ATOM 767 O O . LEU A 1 101 ? 11.194 -9.559 7.981 1.00 92.31 101 LEU A O 1
ATOM 771 N N . CYS A 1 102 ? 9.172 -8.843 7.340 1.00 88.19 102 CYS A N 1
ATOM 772 C CA . CYS A 1 102 ? 9.420 -8.981 5.906 1.00 88.19 102 CYS A CA 1
ATOM 773 C C . CYS A 1 102 ? 10.378 -7.924 5.342 1.00 88.19 102 CYS A C 1
ATOM 775 O O . CYS A 1 102 ? 10.974 -8.159 4.297 1.00 88.19 102 CYS A O 1
ATOM 777 N N . ASN A 1 103 ? 10.561 -6.801 6.045 1.00 77.44 103 ASN A N 1
ATOM 778 C CA . ASN A 1 103 ? 11.467 -5.720 5.638 1.00 77.44 103 ASN A CA 1
ATOM 779 C C . ASN A 1 103 ? 12.830 -5.777 6.349 1.00 77.44 103 ASN A C 1
ATOM 781 O O . ASN A 1 103 ? 13.699 -4.945 6.091 1.00 77.44 103 ASN A O 1
ATOM 785 N N . ALA A 1 104 ? 13.039 -6.754 7.240 1.00 63.50 104 ALA A N 1
ATOM 786 C CA . ALA A 1 104 ? 14.257 -6.841 8.047 1.00 63.50 104 ALA A CA 1
ATOM 787 C C . ALA A 1 104 ? 15.532 -7.011 7.195 1.00 63.50 104 ALA A C 1
ATOM 789 O O . ALA A 1 104 ? 16.597 -6.542 7.593 1.00 63.50 104 ALA A O 1
ATOM 790 N N . ASP A 1 105 ? 15.412 -7.598 6.000 1.00 57.47 105 ASP A N 1
ATOM 791 C CA . ASP A 1 105 ? 16.531 -7.754 5.064 1.00 57.47 105 ASP A CA 1
ATOM 792 C C . ASP A 1 105 ? 16.679 -6.574 4.085 1.00 57.47 105 ASP A C 1
ATOM 794 O O . ASP A 1 105 ? 17.741 -6.404 3.492 1.00 57.47 105 ASP A O 1
ATOM 798 N N . THR A 1 106 ? 15.660 -5.722 3.924 1.00 56.78 106 THR A N 1
ATOM 799 C CA . THR A 1 106 ? 15.713 -4.568 3.002 1.00 56.78 106 THR A CA 1
ATOM 800 C C . THR A 1 106 ? 16.256 -3.292 3.645 1.00 56.78 106 THR A C 1
ATOM 802 O O . THR A 1 106 ? 16.697 -2.398 2.930 1.00 56.78 106 THR A O 1
ATOM 805 N N . ASP A 1 107 ? 16.265 -3.195 4.977 1.00 54.06 107 ASP A N 1
ATOM 806 C CA . ASP A 1 107 ? 16.730 -1.987 5.678 1.00 54.06 107 ASP A CA 1
ATOM 807 C C . ASP A 1 107 ? 18.252 -1.952 5.913 1.00 54.06 107 ASP A C 1
ATOM 809 O O . ASP A 1 107 ? 18.810 -0.891 6.194 1.00 54.06 107 ASP A O 1
ATOM 813 N N . THR A 1 108 ? 18.962 -3.079 5.769 1.00 54.50 108 THR A N 1
ATOM 814 C CA . THR A 1 108 ? 20.434 -3.107 5.936 1.00 54.50 108 THR A CA 1
ATOM 815 C C . THR A 1 108 ? 21.207 -2.752 4.672 1.00 54.50 108 THR A C 1
ATOM 817 O O . THR A 1 108 ? 22.394 -2.435 4.742 1.00 54.50 108 THR A O 1
ATOM 820 N N . ALA A 1 109 ? 20.532 -2.681 3.533 1.00 51.12 109 ALA A N 1
ATOM 821 C CA . ALA A 1 109 ? 21.043 -2.008 2.364 1.00 51.12 109 ALA A CA 1
ATOM 822 C C . ALA A 1 109 ? 19.842 -1.517 1.570 1.00 51.12 109 ALA A C 1
ATOM 824 O O . ALA A 1 109 ? 19.046 -2.316 1.082 1.00 51.12 109 ALA A O 1
ATOM 825 N N . VAL A 1 110 ? 19.745 -0.200 1.382 1.00 54.75 110 VAL A N 1
ATOM 826 C CA . VAL A 1 110 ? 19.038 0.365 0.232 1.00 54.75 110 VAL A CA 1
ATOM 827 C C . VAL A 1 110 ? 19.819 -0.087 -1.008 1.00 54.75 110 VAL A C 1
ATOM 829 O O . VAL A 1 110 ? 20.529 0.686 -1.646 1.00 54.75 110 VAL A O 1
ATOM 832 N N . GLU A 1 111 ? 19.752 -1.379 -1.314 1.00 52.72 111 GLU A N 1
ATOM 833 C CA . GLU A 1 111 ? 20.024 -1.942 -2.618 1.00 52.72 111 GLU A CA 1
ATOM 834 C C . GLU A 1 111 ? 18.954 -1.294 -3.484 1.00 52.72 111 GLU A C 1
ATOM 836 O O . GLU A 1 111 ? 17.819 -1.765 -3.572 1.00 52.72 111 GLU A O 1
ATOM 841 N N . THR A 1 112 ? 19.276 -0.119 -4.031 1.00 61.81 112 THR A N 1
ATOM 842 C CA . THR A 1 112 ? 18.501 0.506 -5.095 1.00 61.81 112 THR A CA 1
ATOM 843 C C . THR A 1 112 ? 18.110 -0.621 -6.040 1.00 61.81 112 THR A C 1
ATOM 845 O O . THR A 1 112 ? 19.030 -1.256 -6.570 1.00 61.81 112 THR A O 1
ATOM 848 N N . PRO A 1 113 ? 16.805 -0.940 -6.185 1.00 65.94 113 PRO A N 1
ATOM 849 C CA . PRO A 1 113 ? 16.381 -2.123 -6.913 1.00 65.94 113 PRO A CA 1
ATOM 850 C C . PRO A 1 113 ? 17.117 -2.118 -8.248 1.00 65.94 113 PRO A C 1
ATOM 852 O O . PRO A 1 113 ? 17.129 -1.063 -8.897 1.00 65.94 113 PRO A O 1
ATOM 855 N N . PRO A 1 114 ? 17.797 -3.223 -8.617 1.00 70.69 114 PRO A N 1
ATOM 856 C CA . PRO A 1 114 ? 18.718 -3.234 -9.744 1.00 70.69 114 PRO A CA 1
ATOM 857 C C . PRO A 1 114 ? 18.012 -2.600 -10.932 1.00 70.69 114 PRO A C 1
ATOM 859 O O . PRO A 1 114 ? 16.895 -3.012 -11.266 1.00 70.69 114 PRO A O 1
ATOM 862 N N . LEU A 1 115 ? 18.613 -1.534 -11.481 1.00 71.81 115 LEU A N 1
ATOM 863 C CA . LEU A 1 115 ? 17.983 -0.686 -12.490 1.00 71.81 115 LEU A CA 1
ATOM 864 C C . LEU A 1 115 ? 17.362 -1.582 -13.566 1.00 71.81 115 LEU A C 1
ATOM 866 O O . LEU A 1 115 ? 18.071 -2.232 -14.338 1.00 71.81 115 LEU A O 1
ATOM 870 N N . LYS A 1 116 ? 16.025 -1.651 -13.601 1.00 84.19 116 LYS A N 1
ATOM 871 C CA . LYS A 1 116 ? 15.324 -2.469 -14.592 1.00 84.19 116 LYS A CA 1
ATOM 872 C C . LYS A 1 116 ? 15.722 -1.953 -15.970 1.00 84.19 116 LYS A C 1
ATOM 874 O O . LYS A 1 116 ? 15.629 -0.752 -16.225 1.00 84.19 116 LYS A O 1
ATOM 879 N N . MET A 1 117 ? 16.103 -2.853 -16.881 1.00 82.94 117 MET A N 1
ATOM 880 C CA . MET A 1 117 ? 16.463 -2.490 -18.261 1.00 82.94 117 MET A CA 1
ATOM 881 C C . MET A 1 117 ? 15.373 -1.657 -18.961 1.00 82.94 117 MET A C 1
ATOM 883 O O . MET A 1 117 ? 15.684 -0.858 -19.841 1.00 82.94 117 MET A O 1
ATOM 887 N N . SER A 1 118 ? 14.108 -1.765 -18.528 1.00 86.12 118 SER A N 1
ATOM 888 C CA . SER A 1 118 ? 13.015 -0.926 -19.032 1.00 86.12 118 SER A CA 1
ATOM 889 C C . SER A 1 118 ? 13.239 0.572 -18.793 1.00 86.12 118 SER A C 1
ATOM 891 O O . SER A 1 118 ? 12.827 1.374 -19.623 1.00 86.12 118 SER A O 1
ATOM 893 N N . GLY A 1 119 ? 13.905 0.959 -17.699 1.00 84.75 119 GLY A N 1
ATOM 894 C CA . GLY A 1 119 ? 14.226 2.356 -17.395 1.00 84.75 119 GLY A CA 1
ATOM 895 C C . GLY A 1 119 ? 15.341 2.925 -18.277 1.00 84.75 119 GLY A C 1
ATOM 896 O O . GLY A 1 119 ? 15.350 4.118 -18.560 1.00 84.75 119 GLY A O 1
ATOM 897 N N . MET A 1 120 ? 16.246 2.076 -18.775 1.00 91.12 120 MET A N 1
ATOM 898 C CA . MET A 1 120 ? 17.331 2.508 -19.665 1.00 91.12 120 MET A CA 1
ATOM 899 C C . MET A 1 120 ? 16.923 2.585 -21.141 1.00 91.12 120 MET A C 1
ATOM 901 O O . MET A 1 120 ? 17.604 3.248 -21.924 1.00 91.12 120 MET A O 1
ATOM 905 N N . LEU A 1 121 ? 15.798 1.971 -21.529 1.00 94.31 121 LEU A N 1
ATOM 906 C CA . LEU A 1 121 ? 15.310 1.952 -22.914 1.00 94.31 121 LEU A CA 1
ATOM 907 C C . LEU A 1 121 ? 15.179 3.364 -23.516 1.00 94.31 121 LEU A C 1
ATOM 909 O O . LEU A 1 121 ? 15.505 3.570 -24.684 1.00 94.31 121 LEU A O 1
ATOM 913 N N . GLY A 1 122 ? 14.746 4.343 -22.716 1.00 93.50 122 GLY A N 1
ATOM 914 C CA . GLY A 1 122 ? 14.580 5.727 -23.168 1.00 93.50 122 GLY A CA 1
ATOM 915 C C . GLY A 1 122 ? 15.886 6.356 -23.660 1.00 93.50 122 GLY A C 1
ATOM 916 O O . GLY A 1 122 ? 15.911 6.964 -24.728 1.00 93.50 122 GLY A O 1
ATOM 917 N N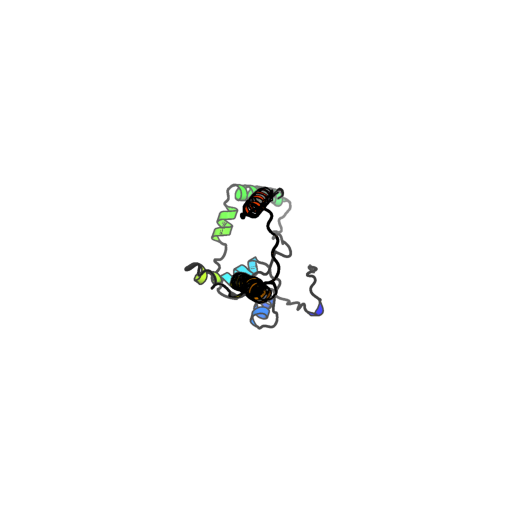 . VAL A 1 123 ? 16.990 6.149 -22.936 1.00 95.94 123 VAL A N 1
ATOM 918 C CA . VAL A 1 123 ? 18.306 6.692 -23.316 1.00 95.94 123 VAL A CA 1
ATOM 919 C C . VAL A 1 123 ? 18.804 6.039 -24.605 1.00 95.94 123 VAL A C 1
ATOM 921 O O . VAL A 1 123 ? 19.269 6.735 -25.506 1.00 95.94 123 VAL A O 1
ATOM 924 N N . PHE A 1 124 ? 18.641 4.720 -24.744 1.00 95.75 124 PHE A N 1
ATOM 925 C CA . PHE A 1 124 ? 19.024 4.009 -25.967 1.00 95.75 124 PHE A CA 1
ATOM 926 C C . PHE A 1 124 ? 18.239 4.480 -27.196 1.00 95.75 124 PHE A C 1
ATOM 928 O O . PHE A 1 124 ? 18.830 4.646 -28.263 1.00 95.75 124 PHE A O 1
ATOM 935 N N . LEU A 1 125 ? 16.937 4.748 -27.055 1.00 96.94 125 LEU A N 1
ATOM 936 C CA . LEU A 1 125 ? 16.122 5.293 -28.145 1.00 96.94 125 LEU A CA 1
ATOM 937 C C . LEU A 1 125 ? 16.597 6.683 -28.578 1.00 96.94 125 LEU A C 1
ATOM 939 O O . LEU A 1 125 ? 16.693 6.945 -29.775 1.00 96.94 125 LEU A O 1
ATOM 943 N N . ILE A 1 126 ? 16.947 7.552 -27.628 1.00 96.94 126 ILE A N 1
ATOM 944 C CA . ILE A 1 126 ? 17.466 8.893 -27.934 1.00 96.94 126 ILE A CA 1
ATOM 945 C C . ILE A 1 126 ? 18.796 8.795 -28.690 1.00 96.94 126 ILE A C 1
ATOM 947 O O . ILE A 1 126 ? 18.958 9.434 -29.730 1.00 96.94 126 ILE A O 1
ATOM 951 N N . VAL A 1 127 ? 19.727 7.959 -28.219 1.00 97.75 127 VAL A N 1
ATOM 952 C CA . VAL A 1 127 ? 21.020 7.743 -28.892 1.00 97.75 127 VAL A CA 1
ATOM 953 C C . VAL A 1 127 ? 20.812 7.212 -30.312 1.00 97.75 127 VAL A C 1
ATOM 955 O O . VAL A 1 127 ? 21.430 7.713 -31.250 1.00 97.75 127 VAL A O 1
ATOM 958 N N . LEU A 1 128 ? 19.903 6.252 -30.499 1.00 97.88 128 LEU A N 1
ATOM 959 C CA . LEU A 1 128 ? 19.594 5.687 -31.812 1.00 97.88 128 LEU A CA 1
ATOM 960 C C . LEU A 1 128 ? 19.031 6.742 -32.777 1.00 97.88 128 LEU A C 1
ATOM 962 O O . LEU A 1 128 ? 19.455 6.800 -33.932 1.00 97.88 128 LEU A O 1
ATOM 966 N N . ILE A 1 129 ? 18.131 7.613 -32.311 1.00 98.00 129 ILE A N 1
ATOM 967 C CA . ILE A 1 129 ? 17.584 8.713 -33.122 1.00 98.00 129 ILE A CA 1
ATOM 968 C C . ILE A 1 129 ? 18.694 9.684 -33.542 1.00 98.00 129 ILE A C 1
ATOM 970 O O . ILE A 1 129 ? 18.764 10.059 -34.712 1.00 98.00 129 ILE A O 1
ATOM 974 N N . LEU A 1 130 ? 19.592 10.061 -32.628 1.00 97.38 130 LEU A N 1
ATOM 975 C CA . LEU A 1 130 ? 20.706 10.965 -32.935 1.00 97.38 130 LEU A CA 1
ATOM 976 C C . LEU A 1 130 ? 21.677 10.364 -33.960 1.00 97.38 130 LEU A C 1
ATOM 978 O O . LEU A 1 130 ? 22.114 11.064 -34.875 1.00 97.38 130 LEU A O 1
ATOM 982 N N . VAL A 1 131 ? 21.971 9.065 -33.854 1.00 97.94 131 VAL A N 1
ATOM 983 C CA . VAL A 1 131 ? 22.806 8.347 -34.830 1.00 97.94 131 VAL A CA 1
ATOM 984 C C . VAL A 1 131 ? 22.147 8.339 -36.210 1.00 97.94 131 VAL A C 1
ATOM 986 O O . VAL A 1 131 ? 22.812 8.632 -37.205 1.00 97.94 131 VAL A O 1
ATOM 989 N N . LEU A 1 132 ? 20.840 8.069 -36.287 1.00 97.12 132 LEU A N 1
ATOM 990 C CA . LEU A 1 132 ? 20.104 8.102 -37.553 1.00 97.12 132 LEU A CA 1
ATOM 991 C C . LEU A 1 132 ? 20.080 9.505 -38.169 1.00 97.12 132 LEU A C 1
ATOM 993 O O . LEU A 1 132 ? 20.318 9.644 -39.368 1.00 97.12 132 LEU A O 1
ATOM 997 N N . LEU A 1 133 ? 19.849 10.549 -37.368 1.00 96.25 133 LEU A N 1
ATOM 998 C CA . LEU A 1 133 ? 19.876 11.934 -37.845 1.00 96.25 133 LEU A CA 1
ATOM 999 C C . LEU A 1 133 ? 21.259 12.324 -38.375 1.00 96.25 133 LEU A C 1
ATOM 1001 O O . LEU A 1 133 ? 21.345 12.899 -39.457 1.00 96.25 133 LEU A O 1
ATOM 1005 N N . SER A 1 134 ? 22.327 11.953 -37.666 1.00 96.38 134 SER A N 1
ATOM 1006 C CA . SER A 1 134 ? 23.708 12.175 -38.112 1.00 96.38 134 SER A CA 1
ATOM 1007 C C . SER A 1 134 ? 24.000 11.471 -39.443 1.00 96.38 134 SER A C 1
ATOM 1009 O O . SER A 1 134 ? 24.592 12.044 -40.358 1.00 96.38 134 SER A O 1
ATOM 1011 N N . PHE A 1 135 ? 23.513 10.241 -39.613 1.00 96.38 135 PHE A N 1
ATOM 1012 C CA . PHE A 1 135 ? 23.679 9.514 -40.870 1.00 96.38 135 PHE A CA 1
ATOM 1013 C C . PHE A 1 135 ? 22.924 10.176 -42.036 1.00 96.38 135 PHE A C 1
ATOM 1015 O O . PHE A 1 135 ? 23.441 10.263 -43.155 1.00 96.38 135 PHE A O 1
ATOM 1022 N N . LEU A 1 136 ? 21.712 10.681 -41.786 1.00 94.12 136 LEU A N 1
ATOM 1023 C CA . LEU A 1 136 ? 20.906 11.379 -42.791 1.00 94.12 136 LEU A CA 1
ATOM 1024 C C . LEU A 1 136 ? 21.530 12.717 -43.210 1.00 94.12 136 LEU A C 1
ATOM 1026 O O . LEU A 1 136 ? 21.551 13.024 -44.406 1.00 94.12 136 LEU A O 1
ATOM 1030 N N . THR A 1 137 ? 22.072 13.494 -42.268 1.00 95.00 137 THR A N 1
ATOM 1031 C CA . THR A 1 137 ? 22.756 14.757 -42.586 1.00 95.00 137 THR A CA 1
ATOM 1032 C C . THR A 1 137 ? 24.041 14.508 -43.370 1.00 95.00 137 THR A C 1
ATOM 1034 O O . THR A 1 137 ? 24.268 15.178 -44.379 1.00 95.00 137 THR A O 1
ATOM 1037 N N . HIS A 1 138 ? 24.828 13.491 -43.003 1.00 92.12 138 HIS A N 1
ATOM 1038 C CA . HIS A 1 138 ? 26.024 13.108 -43.757 1.00 92.12 138 HIS A CA 1
ATOM 1039 C C . HIS A 1 138 ? 25.711 12.697 -45.197 1.00 92.12 138 HIS A C 1
ATOM 1041 O O . HIS A 1 138 ? 26.414 13.123 -46.115 1.00 92.12 138 HIS A O 1
ATOM 1047 N N . ARG A 1 139 ? 24.640 11.925 -45.428 1.00 91.31 139 ARG A N 1
ATOM 1048 C CA . ARG A 1 139 ? 24.227 11.563 -46.794 1.00 91.31 139 ARG A CA 1
ATOM 1049 C C . ARG A 1 139 ? 23.830 12.772 -47.631 1.00 91.31 139 ARG A C 1
ATOM 1051 O O . ARG A 1 139 ? 24.229 12.852 -48.788 1.00 91.31 139 ARG A O 1
ATOM 1058 N N . LYS A 1 140 ? 23.094 13.725 -47.054 1.00 90.50 140 LYS A N 1
ATOM 1059 C CA . LYS A 1 140 ? 22.686 14.940 -47.773 1.00 90.50 140 LYS A CA 1
ATOM 1060 C C . LYS A 1 140 ? 23.871 15.834 -48.128 1.00 90.50 140 LYS A C 1
ATOM 1062 O O . LYS A 1 140 ? 23.920 16.351 -49.238 1.00 90.50 140 LYS A O 1
ATOM 1067 N N . ILE A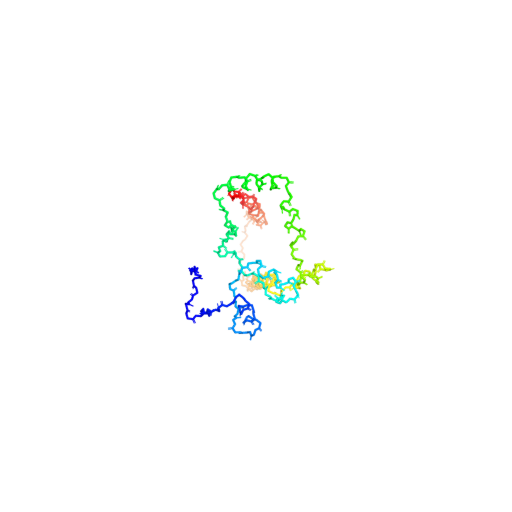 1 141 ? 24.844 15.968 -47.229 1.00 88.44 141 ILE A N 1
ATOM 1068 C CA . ILE A 1 141 ? 26.077 16.720 -47.502 1.00 88.44 141 ILE A CA 1
ATOM 1069 C C . ILE A 1 141 ? 26.897 16.032 -48.601 1.00 88.44 141 ILE A C 1
ATOM 1071 O O . ILE A 1 141 ? 27.383 16.706 -49.506 1.00 88.44 141 ILE A O 1
ATOM 1075 N N . ALA A 1 142 ? 27.009 14.700 -48.567 1.00 84.81 142 ALA A N 1
ATOM 1076 C CA . ALA A 1 142 ? 27.695 13.947 -49.613 1.00 84.81 142 ALA A CA 1
ATOM 1077 C C . ALA A 1 142 ? 27.022 14.129 -50.988 1.00 84.81 142 ALA A C 1
ATOM 1079 O O . ALA A 1 142 ? 27.716 14.410 -51.959 1.00 84.81 142 ALA A O 1
ATOM 1080 N N . GLU A 1 143 ? 25.689 14.056 -51.078 1.00 85.94 143 GLU A N 1
ATOM 1081 C CA . GLU A 1 143 ? 24.956 14.311 -52.334 1.00 85.94 143 GLU A CA 1
ATOM 1082 C C . GLU A 1 143 ? 25.232 15.714 -52.900 1.00 85.94 143 GLU A C 1
ATOM 1084 O O . GLU A 1 143 ? 25.450 15.855 -54.101 1.00 85.94 143 GLU A O 1
ATOM 1089 N N . VAL A 1 144 ? 25.274 16.747 -52.051 1.00 83.38 144 VAL A N 1
ATOM 1090 C CA . VAL A 1 144 ? 25.559 18.128 -52.486 1.00 83.38 144 VAL A CA 1
ATOM 1091 C C . VAL A 1 144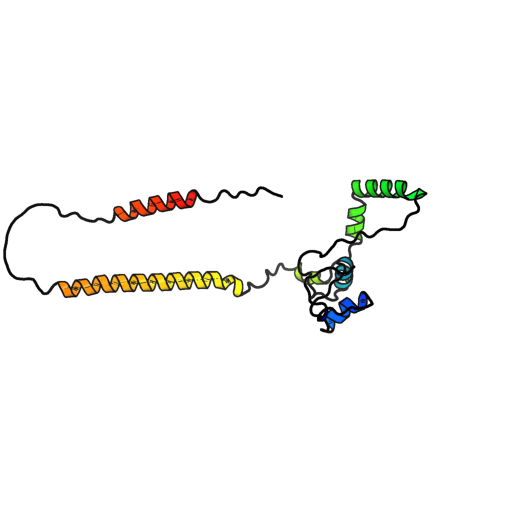 ? 27.004 18.282 -52.968 1.00 83.38 144 VAL A C 1
ATOM 1093 O O . VAL A 1 144 ? 27.240 18.925 -53.989 1.00 83.38 144 VAL A O 1
ATOM 1096 N N . LEU A 1 145 ? 27.971 17.679 -52.269 1.00 77.06 145 LEU A N 1
ATOM 1097 C CA . LEU A 1 145 ? 29.388 17.768 -52.634 1.00 77.06 145 LEU A CA 1
ATOM 1098 C C . LEU A 1 145 ? 29.711 17.004 -53.925 1.00 77.06 145 LEU A C 1
ATOM 1100 O O . LEU A 1 145 ? 30.452 17.516 -54.761 1.00 77.06 145 LEU A O 1
ATOM 1104 N N . PHE A 1 146 ? 29.146 15.809 -54.113 1.00 79.19 146 PHE A N 1
ATOM 1105 C CA . PHE A 1 146 ? 29.387 15.011 -55.318 1.00 79.19 146 PHE A CA 1
ATOM 1106 C C . PHE A 1 146 ? 28.545 15.474 -56.516 1.00 79.19 146 PHE A C 1
ATOM 1108 O O . PHE A 1 146 ? 29.040 15.451 -57.638 1.00 79.19 146 PHE A O 1
ATOM 1115 N N . GLY A 1 147 ? 27.325 15.977 -56.301 1.00 69.81 147 GLY A N 1
ATOM 1116 C CA . GLY A 1 147 ? 26.493 16.532 -57.375 1.00 69.81 147 GLY A CA 1
ATOM 1117 C C . GLY A 1 147 ? 27.044 17.829 -57.980 1.00 69.81 147 GLY A C 1
ATOM 1118 O O . GLY A 1 147 ? 26.831 18.097 -59.159 1.00 69.81 147 GLY A O 1
ATOM 1119 N N . ALA A 1 148 ? 27.800 18.619 -57.208 1.00 65.38 148 ALA A N 1
ATOM 1120 C CA . ALA A 1 148 ? 28.459 19.826 -57.711 1.00 65.38 148 ALA A CA 1
ATOM 1121 C C . ALA A 1 148 ? 29.666 19.528 -58.624 1.00 65.38 148 ALA A C 1
ATOM 1123 O O . ALA A 1 148 ? 30.022 20.366 -59.450 1.00 65.38 148 ALA A O 1
ATOM 1124 N N . ALA A 1 149 ? 30.281 18.345 -58.508 1.00 64.50 149 ALA A N 1
ATOM 1125 C CA . ALA A 1 149 ? 31.464 17.984 -59.289 1.00 64.50 149 ALA A CA 1
ATOM 1126 C C . ALA A 1 149 ? 31.143 17.665 -60.763 1.00 64.50 149 ALA A C 1
ATOM 1128 O O . ALA A 1 149 ? 31.976 17.908 -61.631 1.00 64.50 149 ALA A O 1
ATOM 1129 N N . GLU A 1 150 ? 29.935 17.183 -61.075 1.00 64.69 150 GLU A N 1
ATOM 1130 C CA . GLU A 1 150 ? 29.553 16.825 -62.453 1.00 64.69 150 GLU A CA 1
ATOM 1131 C C . GLU A 1 150 ? 28.999 18.001 -63.277 1.00 64.69 150 GLU A C 1
ATOM 1133 O O . GLU A 1 150 ? 28.897 17.913 -64.500 1.00 64.69 150 GLU A O 1
ATOM 1138 N N . ALA A 1 151 ? 28.683 19.136 -62.646 1.00 60.62 151 ALA A N 1
ATOM 1139 C CA . ALA A 1 151 ? 28.192 20.327 -63.345 1.00 60.62 151 ALA A CA 1
ATOM 1140 C C . ALA A 1 151 ? 29.315 21.206 -63.945 1.00 60.62 151 ALA A C 1
ATOM 1142 O O . ALA A 1 151 ? 29.019 22.185 -64.629 1.00 60.62 151 ALA A O 1
ATOM 1143 N N . GLY A 1 152 ? 30.590 20.875 -63.703 1.00 58.22 152 GLY A N 1
ATOM 1144 C CA . GLY A 1 152 ? 31.746 21.692 -64.093 1.00 58.22 152 GLY A CA 1
ATOM 1145 C C . GLY A 1 152 ? 32.305 21.475 -65.506 1.00 58.22 152 GLY A C 1
ATOM 1146 O O . GLY A 1 152 ? 33.153 22.258 -65.918 1.00 58.22 152 GLY A O 1
ATOM 1147 N N . ASP A 1 153 ? 31.851 20.467 -66.262 1.00 59.16 153 ASP A N 1
ATOM 1148 C CA . ASP A 1 153 ? 32.486 20.066 -67.541 1.00 59.16 153 ASP A CA 1
ATOM 1149 C C . ASP A 1 153 ? 31.659 20.392 -68.807 1.00 59.16 153 ASP A C 1
ATOM 1151 O O . ASP A 1 153 ? 31.835 19.813 -69.878 1.00 59.16 153 ASP A O 1
ATOM 1155 N N . ARG A 1 154 ? 30.715 21.339 -68.728 1.00 58.94 154 ARG A N 1
ATOM 1156 C CA . ARG A 1 154 ? 30.044 21.892 -69.923 1.00 58.94 154 ARG A CA 1
ATOM 1157 C C . ARG A 1 154 ? 29.940 23.403 -69.844 1.00 58.94 154 ARG A C 1
ATOM 1159 O O . ARG A 1 154 ? 28.906 23.935 -69.450 1.00 58.94 154 ARG A O 1
ATOM 1166 N N . GLY A 1 155 ? 30.984 24.105 -70.271 1.00 56.62 155 GLY A N 1
ATOM 1167 C CA . GLY A 1 155 ? 30.864 25.555 -70.396 1.00 56.62 155 GLY A CA 1
ATOM 1168 C C . GLY A 1 155 ? 32.083 26.351 -70.826 1.00 56.62 155 GLY A C 1
ATOM 1169 O O . GLY A 1 155 ? 32.021 27.570 -70.740 1.00 56.62 155 GLY A O 1
ATOM 1170 N N . GLU A 1 156 ? 33.169 25.742 -71.307 1.00 58.72 156 GLU A N 1
ATOM 1171 C CA . GLU A 1 156 ? 34.271 26.514 -71.888 1.00 58.72 156 GLU A CA 1
ATOM 1172 C C . GLU A 1 156 ? 34.006 26.782 -73.375 1.00 58.72 156 GLU A C 1
ATOM 1174 O O . GLU A 1 156 ? 34.485 26.072 -74.259 1.00 58.72 156 GLU A O 1
ATOM 1179 N N . LYS A 1 157 ? 33.188 27.803 -73.659 1.00 54.88 157 LYS A N 1
ATOM 1180 C CA . LYS A 1 157 ? 33.351 28.642 -74.857 1.00 54.88 157 LYS A CA 1
ATOM 1181 C C . LYS A 1 157 ? 32.485 29.897 -74.805 1.00 54.88 157 LYS A C 1
ATOM 1183 O O . LYS A 1 157 ? 31.269 29.810 -74.688 1.00 54.88 157 LYS A O 1
ATOM 1188 N N . SER A 1 158 ? 33.163 31.016 -75.070 1.00 48.94 158 SER A N 1
ATOM 1189 C CA . SER A 1 158 ? 32.662 32.344 -75.456 1.00 48.94 158 SER A CA 1
ATOM 1190 C C . SER A 1 158 ? 32.767 33.434 -74.386 1.00 48.94 158 SER A C 1
ATOM 1192 O O . SER A 1 158 ? 31.816 33.732 -73.676 1.00 48.94 158 SER A O 1
ATOM 1194 N N . ALA A 1 159 ? 33.960 34.036 -74.353 1.00 55.91 159 ALA A N 1
ATOM 1195 C CA . ALA A 1 159 ? 34.233 35.476 -74.410 1.00 55.91 159 ALA A CA 1
ATOM 1196 C C . ALA A 1 159 ? 33.067 36.453 -74.161 1.00 55.91 159 ALA A C 1
ATOM 1198 O O . ALA A 1 159 ? 32.058 36.429 -74.866 1.00 55.91 159 ALA A O 1
ATOM 1199 N N . GLY A 1 160 ? 33.296 37.402 -73.252 1.00 47.66 160 GLY A N 1
ATOM 1200 C CA . GLY A 1 160 ? 32.432 38.561 -73.047 1.00 47.66 160 GLY A CA 1
ATOM 1201 C C . GLY A 1 160 ? 32.766 39.277 -71.748 1.00 47.66 160 GLY A C 1
ATOM 1202 O O . GLY A 1 160 ? 32.163 39.013 -70.718 1.00 47.66 160 GLY A O 1
ATOM 1203 N N . GLU A 1 161 ? 33.788 40.117 -71.820 1.00 54.22 161 GLU A N 1
ATOM 1204 C CA . GLU A 1 161 ? 34.256 41.056 -70.804 1.00 54.22 161 GLU A CA 1
ATOM 1205 C C . GLU A 1 161 ? 33.136 42.022 -70.382 1.00 54.22 161 GLU A C 1
ATOM 1207 O O . GLU A 1 161 ? 32.535 42.638 -71.252 1.00 54.22 161 GLU A O 1
ATOM 1212 N N . ASP A 1 162 ? 32.869 42.151 -69.077 1.00 50.12 162 ASP A N 1
ATOM 1213 C CA . ASP A 1 162 ? 32.381 43.392 -68.457 1.00 50.12 162 ASP A CA 1
ATOM 1214 C C . ASP A 1 162 ? 32.553 43.340 -66.919 1.00 50.12 162 ASP A C 1
ATOM 1216 O O . ASP A 1 162 ? 32.133 42.371 -66.275 1.00 50.12 162 ASP A O 1
ATOM 1220 N N . PRO A 1 163 ? 33.171 44.359 -66.290 1.00 67.44 163 PRO A N 1
ATOM 1221 C CA . PRO A 1 163 ? 33.402 44.403 -64.855 1.00 67.44 163 PRO A CA 1
ATOM 1222 C C . PRO A 1 163 ? 32.349 45.276 -64.169 1.00 67.44 163 PRO A C 1
ATOM 1224 O O . PRO A 1 163 ? 32.382 46.491 -64.312 1.00 67.44 163 PRO A O 1
ATOM 1227 N N . ALA A 1 164 ? 31.462 44.696 -63.361 1.00 53.72 164 ALA A N 1
ATOM 1228 C CA . ALA A 1 164 ? 30.918 45.371 -62.180 1.00 53.72 164 ALA A CA 1
ATOM 1229 C C . ALA A 1 164 ? 29.922 44.496 -61.415 1.00 53.72 164 ALA A C 1
ATOM 1231 O O . ALA A 1 164 ? 28.986 43.939 -61.975 1.00 53.72 164 ALA A O 1
ATOM 1232 N N . SER A 1 165 ? 30.036 44.610 -60.093 1.00 53.97 165 SER A N 1
ATOM 1233 C CA . SER A 1 165 ? 28.917 44.603 -59.154 1.00 53.97 165 SER A CA 1
ATOM 1234 C C . SER A 1 165 ? 28.462 43.250 -58.594 1.00 53.97 165 SER A C 1
ATOM 1236 O O . SER A 1 165 ? 27.840 42.427 -59.253 1.00 53.97 165 SER A O 1
ATOM 1238 N N . SER A 1 166 ? 28.641 43.157 -57.272 1.00 55.06 166 SER A N 1
ATOM 1239 C CA . SER A 1 166 ? 27.782 42.424 -56.333 1.00 55.06 166 SER A CA 1
ATOM 1240 C C . SER A 1 166 ? 28.023 40.923 -56.155 1.00 55.06 166 SER A C 1
ATOM 1242 O O . SER A 1 166 ? 27.109 40.110 -56.250 1.00 55.06 166 SER A O 1
ATOM 1244 N N . ALA A 1 167 ? 29.235 40.565 -55.723 1.00 49.84 167 ALA A N 1
ATOM 1245 C CA . ALA A 1 167 ? 29.446 39.341 -54.954 1.00 49.84 167 ALA A CA 1
ATOM 1246 C C . ALA A 1 167 ? 28.822 39.500 -53.551 1.00 49.84 167 ALA A C 1
ATOM 1248 O O . ALA A 1 167 ? 29.468 39.980 -52.618 1.00 49.84 167 ALA A O 1
ATOM 1249 N N . GLN A 1 168 ? 27.550 39.119 -53.389 1.00 54.38 168 GLN A N 1
ATOM 1250 C CA . GLN A 1 168 ? 26.981 38.888 -52.061 1.00 54.38 168 GLN A CA 1
ATOM 1251 C C . GLN A 1 168 ? 27.492 37.548 -51.538 1.00 54.38 168 GLN A C 1
ATOM 1253 O O . GLN A 1 168 ? 26.941 36.479 -51.788 1.00 54.38 168 GLN A O 1
ATOM 1258 N N . VAL A 1 169 ? 28.594 37.647 -50.805 1.00 50.31 169 VAL A N 1
ATOM 1259 C CA . VAL A 1 169 ? 29.085 36.639 -49.877 1.00 50.31 169 VAL A CA 1
ATOM 1260 C C . VAL A 1 169 ? 27.961 36.340 -48.877 1.00 50.31 169 VAL A C 1
ATOM 1262 O O . VAL A 1 169 ? 27.723 37.104 -47.944 1.00 50.31 169 VAL A O 1
ATOM 1265 N N . LEU A 1 170 ? 27.251 35.230 -49.079 1.00 51.56 170 LEU A N 1
ATOM 1266 C CA . LEU A 1 170 ? 26.394 34.604 -48.070 1.00 51.56 170 LEU A CA 1
ATOM 1267 C C . LEU A 1 170 ? 27.301 33.967 -47.003 1.00 51.56 170 LEU A C 1
ATOM 1269 O O . LEU A 1 170 ? 27.439 32.750 -46.905 1.00 51.56 170 LEU A O 1
ATOM 1273 N N . THR A 1 171 ? 27.980 34.810 -46.225 1.00 49.47 171 THR A N 1
ATOM 1274 C CA . THR A 1 171 ? 28.576 34.418 -44.949 1.00 49.47 171 THR A CA 1
ATOM 1275 C C . THR A 1 171 ? 27.453 34.023 -43.996 1.00 49.47 171 THR A C 1
ATOM 1277 O O . THR A 1 171 ? 26.373 34.613 -44.003 1.00 49.47 171 THR A O 1
ATOM 1280 N N . GLY A 1 172 ? 27.702 32.994 -43.185 1.00 50.59 172 GLY A N 1
ATOM 1281 C CA . GLY A 1 172 ? 26.749 32.324 -42.294 1.00 50.59 172 GLY A CA 1
ATOM 1282 C C . GLY A 1 172 ? 26.158 33.154 -41.144 1.00 50.59 172 GLY A C 1
ATOM 1283 O O . GLY A 1 172 ? 25.882 32.598 -40.090 1.00 50.59 172 GLY A O 1
ATOM 1284 N N . SER A 1 173 ? 25.920 34.454 -41.320 1.00 53.16 173 SER A N 1
ATOM 1285 C CA . SER A 1 173 ? 25.356 35.352 -40.302 1.00 53.16 173 SER A CA 1
ATOM 1286 C C . SER A 1 173 ? 23.836 35.227 -40.123 1.00 53.16 173 SER A C 1
ATOM 1288 O O . SER A 1 173 ? 23.287 35.695 -39.126 1.00 53.16 173 SER A O 1
ATOM 1290 N N . THR A 1 174 ? 23.121 34.579 -41.048 1.00 51.16 174 THR A N 1
ATOM 1291 C CA . THR A 1 174 ? 21.657 34.417 -40.949 1.00 51.16 174 THR A CA 1
ATOM 1292 C C . THR A 1 174 ? 21.227 33.214 -40.107 1.00 51.16 174 THR A C 1
ATOM 1294 O O . THR A 1 174 ? 20.071 33.157 -39.677 1.00 51.16 174 THR A O 1
ATOM 1297 N N . LEU A 1 175 ? 22.141 32.280 -39.821 1.00 53.75 175 LEU A N 1
ATOM 1298 C CA . LEU A 1 175 ? 21.872 31.121 -38.965 1.00 53.75 175 LEU A CA 1
ATOM 1299 C C . LEU A 1 175 ? 21.973 31.479 -37.473 1.00 53.75 175 LEU A C 1
ATOM 1301 O O . LEU A 1 175 ? 21.087 31.099 -36.705 1.00 53.75 175 LEU A O 1
ATOM 1305 N N . ASP A 1 176 ? 22.931 32.327 -37.086 1.00 57.03 176 ASP A N 1
ATOM 1306 C CA . ASP A 1 176 ? 23.064 32.808 -35.699 1.00 57.03 176 ASP A CA 1
ATOM 1307 C C . ASP A 1 176 ? 21.873 33.669 -35.249 1.00 57.03 176 ASP A C 1
ATOM 1309 O O . ASP A 1 176 ? 21.384 33.544 -34.122 1.00 57.03 176 ASP A O 1
ATOM 1313 N N . ALA A 1 177 ? 21.308 34.477 -36.153 1.00 58.50 177 ALA A N 1
ATOM 1314 C CA . ALA A 1 177 ? 20.134 35.294 -35.842 1.00 58.50 177 ALA A CA 1
ATOM 1315 C C . ALA A 1 177 ? 18.859 34.457 -35.599 1.00 58.50 177 ALA A C 1
ATOM 1317 O O . ALA A 1 177 ? 17.945 34.903 -34.898 1.00 58.50 177 ALA A O 1
ATOM 1318 N N . ARG A 1 178 ? 18.775 33.238 -36.155 1.00 56.12 178 ARG A N 1
ATOM 1319 C CA . ARG A 1 178 ? 17.642 32.325 -35.918 1.00 56.12 178 ARG A CA 1
ATOM 1320 C C . ARG A 1 178 ? 17.816 31.483 -34.653 1.00 56.12 178 ARG A C 1
ATOM 1322 O O . ARG A 1 178 ? 16.811 31.202 -34.003 1.00 56.12 178 ARG A O 1
ATOM 1329 N N . LEU A 1 179 ? 19.051 31.163 -34.260 1.00 57.69 179 LEU A N 1
ATOM 1330 C CA . LEU A 1 179 ? 19.351 30.453 -33.010 1.00 57.69 179 LEU A CA 1
ATOM 1331 C C . LEU A 1 179 ? 19.091 31.318 -31.765 1.00 57.69 179 LEU A C 1
ATOM 1333 O O . LEU A 1 179 ? 18.397 30.860 -30.859 1.00 57.69 179 LEU A O 1
ATOM 1337 N N . SER A 1 180 ? 19.474 32.603 -31.773 1.00 62.06 180 SER A N 1
ATOM 1338 C CA . SER A 1 180 ? 19.145 33.531 -30.666 1.00 62.06 180 SER A CA 1
ATOM 1339 C C . SER A 1 180 ? 17.632 33.701 -30.438 1.00 62.06 180 SER A C 1
ATOM 1341 O O . SER A 1 180 ? 17.180 33.941 -29.318 1.00 62.06 180 SER A O 1
ATOM 1343 N N . ARG A 1 181 ? 16.803 33.563 -31.486 1.00 60.03 181 ARG A N 1
ATOM 1344 C CA . ARG A 1 181 ? 15.340 33.668 -31.344 1.00 60.03 181 ARG A CA 1
ATOM 1345 C C . ARG A 1 181 ? 14.716 32.433 -30.691 1.00 60.03 181 ARG A C 1
ATOM 1347 O O . ARG A 1 181 ? 13.715 32.582 -29.991 1.00 60.03 181 ARG A O 1
ATOM 1354 N N . LEU A 1 182 ? 15.301 31.250 -30.879 1.00 57.81 182 LEU A N 1
ATOM 1355 C CA . LEU A 1 182 ? 14.812 30.004 -30.281 1.00 57.81 182 LEU A CA 1
ATOM 1356 C C . LEU A 1 182 ? 15.151 29.898 -28.787 1.00 57.81 182 LEU A C 1
ATOM 1358 O O . LEU A 1 182 ? 14.299 29.456 -28.018 1.00 57.81 182 LEU A O 1
ATOM 1362 N N . GLU A 1 183 ? 16.309 30.396 -28.343 1.00 63.53 183 GLU A N 1
ATOM 1363 C CA . GLU A 1 183 ? 16.646 30.435 -26.907 1.00 63.53 183 GLU A CA 1
ATOM 1364 C C . GLU A 1 183 ? 15.694 31.340 -26.107 1.00 63.53 183 GLU A C 1
ATOM 1366 O O . GLU A 1 183 ? 15.276 30.992 -25.002 1.00 63.53 183 GLU A O 1
ATOM 1371 N N . SER A 1 184 ? 15.240 32.453 -26.695 1.00 62.69 184 SER A N 1
ATOM 1372 C CA . SER A 1 184 ? 14.279 33.353 -26.036 1.00 62.69 184 SER A CA 1
ATOM 1373 C C . SER A 1 184 ? 12.878 32.749 -25.842 1.00 62.69 184 SER A C 1
ATOM 1375 O O . SER A 1 184 ? 12.127 33.194 -24.971 1.00 62.69 184 SER A O 1
ATOM 1377 N N . LEU A 1 185 ? 12.522 31.728 -26.630 1.00 56.97 185 LEU A N 1
ATOM 1378 C CA . LEU A 1 185 ? 11.242 31.020 -26.527 1.00 56.97 185 LEU A CA 1
ATOM 1379 C C . LEU A 1 185 ? 11.292 29.867 -25.518 1.00 56.97 185 LEU A C 1
ATOM 1381 O O . LEU A 1 185 ? 10.268 29.555 -24.915 1.00 56.97 185 LEU A O 1
ATOM 1385 N N . LEU A 1 186 ? 12.468 29.284 -25.276 1.00 57.56 186 LEU A N 1
ATOM 1386 C CA . LEU A 1 186 ? 12.635 28.155 -24.355 1.00 57.56 186 LEU A CA 1
ATOM 1387 C C . LEU A 1 186 ? 12.695 28.587 -22.878 1.00 57.56 186 LEU A C 1
ATOM 1389 O O . LEU A 1 186 ? 12.293 27.831 -22.001 1.00 57.56 186 LEU A O 1
ATOM 1393 N N . ILE A 1 187 ? 13.099 29.831 -22.594 1.00 57.56 187 ILE A N 1
ATOM 1394 C CA . ILE A 1 187 ? 13.173 30.366 -21.219 1.00 57.56 187 ILE A CA 1
ATOM 1395 C C . ILE A 1 187 ? 11.799 30.852 -20.700 1.00 57.56 187 ILE A C 1
ATOM 1397 O O . ILE A 1 187 ? 11.611 31.024 -19.498 1.00 57.56 187 ILE A O 1
ATOM 1401 N N . ARG A 1 188 ? 10.796 31.047 -21.569 1.00 57.06 188 ARG A N 1
ATOM 1402 C CA . ARG A 1 188 ? 9.490 31.634 -21.189 1.00 57.06 188 ARG A CA 1
ATOM 1403 C C . ARG A 1 188 ? 8.347 30.644 -20.942 1.00 57.06 188 ARG A C 1
ATOM 1405 O O . ARG A 1 188 ? 7.222 31.085 -20.722 1.00 57.06 188 ARG A O 1
ATOM 1412 N N . GLY A 1 189 ? 8.598 29.338 -20.950 1.00 53.78 189 GLY A N 1
ATOM 1413 C CA . GLY A 1 189 ? 7.532 28.334 -20.972 1.00 53.78 189 GLY A CA 1
ATOM 1414 C C . GLY A 1 189 ? 7.587 27.275 -19.877 1.00 53.78 189 GLY A C 1
ATOM 1415 O O . GLY A 1 189 ? 7.728 26.110 -20.212 1.00 53.78 189 GLY A O 1
ATOM 1416 N N . HIS A 1 190 ? 7.417 27.651 -18.605 1.00 48.88 190 HIS A N 1
ATOM 1417 C CA . HIS A 1 190 ? 6.576 26.873 -17.681 1.00 48.88 190 HIS A CA 1
ATOM 1418 C C . HIS A 1 190 ? 6.307 27.645 -16.377 1.00 48.88 190 HIS A C 1
ATOM 1420 O O . HIS A 1 190 ? 7.104 27.583 -15.443 1.00 48.88 190 HIS A O 1
ATOM 1426 N N . PRO A 1 191 ? 5.172 28.357 -16.256 1.00 55.12 191 PRO A N 1
ATOM 1427 C CA . PRO A 1 191 ? 4.596 28.591 -14.944 1.00 55.12 191 PRO A CA 1
ATOM 1428 C C . PRO A 1 191 ? 4.066 27.244 -14.441 1.00 55.12 191 PRO A C 1
ATOM 1430 O O . PRO A 1 191 ? 3.043 26.747 -14.913 1.00 55.12 191 PRO A O 1
ATOM 1433 N N . THR A 1 192 ? 4.785 26.617 -13.515 1.00 56.78 192 THR A N 1
ATOM 1434 C CA . THR A 1 192 ? 4.227 25.550 -12.685 1.00 56.78 192 THR A CA 1
ATOM 1435 C C . THR A 1 192 ? 3.187 26.184 -11.771 1.00 56.78 192 THR A C 1
ATOM 1437 O O . THR A 1 192 ? 3.504 26.657 -10.682 1.00 56.78 192 THR A O 1
ATOM 1440 N N . ALA A 1 193 ? 1.945 26.237 -12.248 1.00 53.25 193 ALA A N 1
ATOM 1441 C CA . ALA A 1 193 ? 0.783 26.367 -11.390 1.00 53.25 193 ALA A CA 1
ATOM 1442 C C . ALA A 1 193 ? 0.664 25.062 -10.593 1.00 53.25 193 ALA A C 1
ATOM 1444 O O . ALA A 1 193 ? 0.063 24.093 -11.049 1.00 53.25 193 ALA A O 1
ATOM 1445 N N . ILE A 1 194 ? 1.322 25.026 -9.437 1.00 52.34 194 ILE A N 1
ATOM 1446 C CA . ILE A 1 194 ? 0.986 24.110 -8.352 1.00 52.34 194 ILE A CA 1
ATOM 1447 C C . ILE A 1 194 ? 0.191 24.960 -7.364 1.00 52.34 194 ILE A C 1
ATOM 1449 O O . ILE A 1 194 ? 0.734 25.513 -6.415 1.00 52.34 194 ILE A O 1
ATOM 1453 N N . ASP A 1 195 ? -1.088 25.124 -7.684 1.00 57.62 195 ASP A N 1
ATOM 1454 C CA . ASP A 1 195 ? -2.135 25.444 -6.722 1.00 57.62 195 ASP A CA 1
ATOM 1455 C C . ASP A 1 195 ? -2.994 24.183 -6.584 1.00 57.62 195 ASP A C 1
ATOM 1457 O O . ASP A 1 195 ? -3.270 23.524 -7.590 1.00 57.62 195 ASP A O 1
ATOM 1461 N N . SER A 1 196 ? -3.440 23.907 -5.354 1.00 52.38 196 SER A N 1
ATOM 1462 C CA . SER A 1 196 ? -4.247 22.765 -4.868 1.00 52.38 196 SER A CA 1
ATOM 1463 C C . SER A 1 196 ? -3.479 21.438 -4.715 1.00 52.38 196 SER A C 1
ATOM 1465 O O . SER A 1 196 ? -2.871 20.958 -5.664 1.00 52.38 196 SER A O 1
ATOM 1467 N N . LEU A 1 197 ? -3.413 20.789 -3.546 1.00 46.62 197 LEU A N 1
ATOM 1468 C CA . LEU A 1 197 ? -4.295 20.712 -2.370 1.00 46.62 197 LEU A CA 1
ATOM 1469 C C . LEU A 1 197 ? -3.468 20.455 -1.098 1.00 46.62 197 LEU A C 1
ATOM 1471 O O . LEU A 1 197 ? -2.461 19.722 -1.209 1.00 46.62 197 LEU A O 1
#

Foldseek 3Di:
DDQPPVDPPVLDDDDPDLVVQLVCCVVVVDVDGQHDVLVVQVCQLVVPPLVDDDDDDRSDDDDDDDDDDPVCVVVVVVVVVVCVVVCVVVVVCVVPRRDRPSCVVCVVDVPVPPPPVVVVVVVVVVVVVVVVVVVVVVVVVVCVVVVVVVVPPPDPDDDDDDDDDDPPDPDVPVVVVVVVVVVVVVVPDDDPPPDDD

Sequence (197 aa):
VRASTGLPSAQMVLKKSRGDVVSGMTAGDCRAAVVVEEDLTAVQSKGVFCAADRAGDPLYYQGIGVPVSDRYQKHLQHMLTKENSEGWWTEALDKYRPANLCNADTDTAVETPPLKMSGMLGVFLIVLILVLLSFLTHRKIAEVLFGAAEAGDRGEKSAGEDPASSAQVLTGSTLDARLSRLESLLIRGHPTAIDSL

Radius of gyration: 36.71 Å; Cα contacts (8 Å, |Δi|>4): 47; chains: 1; bounding box: 59×67×106 Å

pLDDT: mean 79.45, std 17.3, range [45.88, 98.0]

Secondary structure (DSSP, 8-state):
-----S--GGG----SSHHHHHHHHHTTS-S-----HHHHHHHHTTT--TT----SS-S----------HHHHHHHHHHHHHHHHHTHHHHHHHHHSPP-GGGTTTSS--------HHHHHHHHHHHHHHHHHHHHHHHHHHHHHHHTTGGGSS-----------------THHHHHHHHHHHHHHTT---------

Organism: NCBI:txid311494